Protein AF-A0ABD6F0G2-F1 (afdb_monomer_lite)

pLDDT: mean 73.25, std 15.94, range [37.97, 95.88]

Organism: NCBI:txid75299

Sequence (305 aa):
MVYSLRTRLDWALDCDHSYNNVLCVDFLTANVSHGKAQHHPDNNWPAQQFNRYGIRDVPPNFNTTVWVPNEWYFGSQLSDAHFSLQFPPLILTASNIILWITLFAIIHRYRVNPGWFLARFCIVFPYVIYAILAMVLSVFGHSFGGSAVETEFDKSDTEQFPYVYFSEVHGFYRTTIALMDYSSAFTGIIIYASSRIRSGSLPMNSIVLLTLQVFAPTFSYVLRSGCDAHLSKIQPAYESYLATDATFLFDTAAVCFATMRGGPIWSFLFYTANLFFSCIGPMVIYILLIYTAFLEQFPIVEHFT

Foldseek 3Di:
DVCLPDPFNCLQFPQPDPQQDPQEDGLQDPPDDQDLQADVPRRSYSLLSCQACVQFVHDNPARCSDDDPCCSRNNCCVVPDDDDDDDTDPNVVVVVVVLVVVLVVLCVVCVPPNVVVCCVQQQVLLLVLLVVLLVVLVVVPQDLDDPPQADDDDVVVCVVCVVCCVCQNDPPNVVVVVCVLVVLLLVLLLCVLPDPLDDPDNRDPSVVVVVSLVRSVVSVVSSLSSLSSVSCVSRVNPRDYSDDPVCCLRHSLSNSLSPDDVSSVSNVSNVSSCCSHSPSSSVSSVVSVVVSVVCVVPVVVVVVD

Radius of gyration: 21.31 Å; chains: 1; bounding box: 52×40×62 Å

Structure (mmCIF, N/CA/C/O backbone):
data_AF-A0ABD6F0G2-F1
#
_entry.id   AF-A0ABD6F0G2-F1
#
loop_
_atom_site.group_PDB
_atom_site.id
_atom_site.type_symbol
_atom_site.label_atom_id
_atom_site.label_alt_id
_atom_site.label_comp_id
_atom_site.label_asym_id
_atom_site.label_entity_id
_atom_site.label_seq_id
_atom_site.pdbx_PDB_ins_code
_atom_site.Cartn_x
_atom_site.Cartn_y
_atom_site.Cartn_z
_atom_site.occupancy
_atom_site.B_iso_or_equiv
_atom_site.auth_seq_id
_atom_site.auth_comp_id
_atom_site.auth_asym_id
_atom_site.auth_atom_id
_atom_site.pdbx_PDB_model_num
ATOM 1 N N . MET A 1 1 ? -3.109 6.101 -2.679 1.00 84.50 1 MET A N 1
ATOM 2 C CA . MET A 1 1 ? -4.537 6.477 -2.833 1.00 84.50 1 MET A CA 1
ATOM 3 C C . MET A 1 1 ? -4.718 7.752 -3.652 1.00 84.50 1 MET A C 1
ATOM 5 O O . MET A 1 1 ? -5.234 7.649 -4.750 1.00 84.50 1 MET A O 1
ATOM 9 N N . VAL A 1 2 ? -4.308 8.939 -3.181 1.00 90.06 2 VAL A N 1
ATOM 10 C CA . VAL A 1 2 ? -4.536 10.199 -3.933 1.00 90.06 2 VAL A CA 1
ATOM 11 C C . VAL A 1 2 ? -3.859 10.177 -5.310 1.00 90.06 2 VAL A C 1
ATOM 13 O O . VAL A 1 2 ? -4.484 10.512 -6.307 1.00 90.06 2 VAL A O 1
ATOM 16 N N . TYR A 1 3 ? -2.630 9.662 -5.389 1.00 90.25 3 TYR A N 1
ATOM 17 C CA . TYR A 1 3 ? -1.900 9.474 -6.651 1.00 90.25 3 TYR A CA 1
ATOM 18 C C . TYR A 1 3 ? -2.519 8.442 -7.611 1.00 90.25 3 TYR A C 1
ATOM 20 O O . TYR A 1 3 ? -2.103 8.353 -8.764 1.00 90.25 3 TYR A O 1
ATOM 28 N N . SER A 1 4 ? -3.538 7.699 -7.169 1.00 91.75 4 SER A N 1
ATOM 29 C CA . SER A 1 4 ? -4.321 6.798 -8.019 1.00 91.75 4 SER A CA 1
ATOM 30 C C . SER A 1 4 ? -5.474 7.518 -8.734 1.00 91.75 4 SER A C 1
ATOM 32 O O . SER A 1 4 ? -6.073 6.945 -9.637 1.00 91.75 4 SER A O 1
ATOM 34 N N . LEU A 1 5 ? -5.793 8.771 -8.372 1.00 91.62 5 LEU A N 1
ATOM 35 C CA . LEU A 1 5 ? -6.827 9.595 -9.019 1.00 91.62 5 LEU A CA 1
ATOM 36 C C . LEU A 1 5 ? -6.305 10.213 -10.325 1.00 91.62 5 LEU A C 1
ATOM 38 O O . LEU A 1 5 ? -6.200 11.431 -10.467 1.00 91.62 5 LEU A O 1
ATOM 42 N N . ARG A 1 6 ? -5.921 9.355 -11.269 1.00 91.50 6 ARG A N 1
ATOM 43 C CA . ARG A 1 6 ? -5.364 9.722 -12.576 1.00 91.50 6 ARG A CA 1
ATOM 44 C C . ARG A 1 6 ? -5.936 8.812 -13.657 1.00 91.50 6 ARG A C 1
ATOM 46 O O . ARG A 1 6 ? -6.491 7.760 -13.364 1.00 91.50 6 ARG A O 1
ATOM 53 N N . THR A 1 7 ? -5.790 9.198 -14.919 1.00 89.00 7 THR A N 1
ATOM 54 C CA . THR A 1 7 ? -6.155 8.340 -16.061 1.00 89.00 7 THR A CA 1
ATOM 55 C C . THR A 1 7 ? -5.110 7.256 -16.334 1.00 89.00 7 THR A C 1
ATOM 57 O O . THR A 1 7 ? -5.449 6.200 -16.866 1.00 89.00 7 THR A O 1
ATOM 60 N N . ARG A 1 8 ? -3.858 7.493 -15.928 1.00 92.81 8 ARG A N 1
ATOM 61 C CA . ARG A 1 8 ? -2.717 6.576 -16.023 1.00 92.81 8 ARG A CA 1
ATOM 62 C C . ARG A 1 8 ? -1.834 6.740 -14.784 1.00 92.81 8 ARG A C 1
ATOM 64 O O . ARG A 1 8 ? -1.709 7.844 -14.263 1.00 92.81 8 ARG A O 1
ATOM 71 N N . LEU A 1 9 ? -1.242 5.644 -14.314 1.00 93.38 9 LEU A N 1
ATOM 72 C CA . LEU A 1 9 ? -0.276 5.641 -13.209 1.00 93.38 9 LEU A CA 1
ATOM 73 C C . LEU A 1 9 ? 1.145 5.794 -13.773 1.00 93.38 9 LEU A C 1
ATOM 75 O O . LEU A 1 9 ? 1.965 4.887 -13.699 1.00 93.38 9 LEU A O 1
ATOM 79 N N . ASP A 1 10 ? 1.386 6.942 -14.398 1.00 93.00 10 ASP A N 1
ATOM 80 C CA . ASP A 1 10 ? 2.655 7.346 -15.015 1.00 93.00 10 ASP A CA 1
ATOM 81 C C . ASP A 1 10 ? 3.832 7.321 -14.031 1.00 93.00 10 ASP A C 1
ATOM 83 O O . ASP A 1 10 ? 4.907 6.843 -14.364 1.00 93.00 10 ASP A O 1
ATOM 87 N N . TRP A 1 11 ? 3.600 7.730 -12.784 1.00 92.38 11 TRP A N 1
ATOM 88 C CA . TRP A 1 11 ? 4.583 7.683 -11.693 1.00 92.38 11 TRP A CA 1
ATOM 89 C C . TRP A 1 11 ? 5.115 6.277 -11.362 1.00 92.38 11 TRP A C 1
ATOM 91 O O . TRP A 1 11 ? 6.130 6.150 -10.685 1.00 92.38 11 TRP A O 1
ATOM 101 N N . ALA A 1 12 ? 4.426 5.217 -11.796 1.00 92.06 12 ALA A N 1
ATOM 102 C CA . ALA A 1 12 ? 4.855 3.836 -11.591 1.00 92.06 12 ALA A CA 1
ATOM 103 C C . ALA A 1 12 ? 5.519 3.216 -12.832 1.00 92.06 12 ALA A C 1
ATOM 105 O O . ALA A 1 12 ? 6.136 2.161 -12.712 1.00 92.06 12 ALA A O 1
ATOM 106 N N . LEU A 1 13 ? 5.391 3.836 -14.012 1.00 92.44 13 LEU A N 1
ATOM 107 C CA . LEU A 1 13 ? 5.818 3.251 -15.292 1.00 92.44 13 LEU A CA 1
ATOM 108 C C . LEU A 1 13 ? 6.887 4.057 -16.023 1.00 92.44 13 LEU A C 1
ATOM 110 O O . LEU A 1 13 ? 7.699 3.453 -16.722 1.00 92.44 13 LEU A O 1
ATOM 114 N N . ASP A 1 14 ? 6.866 5.377 -15.872 1.00 93.44 14 ASP A N 1
ATOM 115 C CA . ASP A 1 14 ? 7.666 6.309 -16.659 1.00 93.44 14 ASP A CA 1
ATOM 116 C C . ASP A 1 14 ? 8.658 7.048 -15.752 1.00 93.44 14 ASP A C 1
ATOM 118 O O . ASP A 1 14 ? 8.309 7.448 -14.640 1.00 93.44 14 ASP A O 1
ATOM 122 N N . CYS A 1 15 ? 9.868 7.274 -16.247 1.00 90.56 15 CYS A N 1
ATOM 123 C CA . CYS A 1 15 ? 10.948 8.009 -15.592 1.00 90.56 15 CYS A CA 1
ATOM 124 C C . CYS A 1 15 ? 10.981 9.502 -15.942 1.00 90.56 15 CYS A C 1
ATOM 126 O O . CYS A 1 15 ? 11.863 10.220 -15.477 1.00 90.56 15 CYS A O 1
ATOM 128 N N . ASP A 1 16 ? 10.053 9.984 -16.771 1.00 90.62 16 ASP A N 1
ATOM 129 C CA . ASP A 1 16 ? 9.986 11.383 -17.211 1.00 90.62 16 ASP A CA 1
ATOM 130 C C . ASP A 1 16 ? 9.338 12.293 -16.150 1.00 90.62 16 ASP A C 1
ATOM 132 O O . ASP A 1 16 ? 8.373 13.017 -16.406 1.00 90.62 16 ASP A O 1
ATOM 136 N N . HIS A 1 17 ? 9.840 12.229 -14.913 1.00 91.31 17 HIS A N 1
ATOM 137 C CA . HIS A 1 17 ? 9.422 13.116 -13.829 1.00 91.31 17 HIS A CA 1
ATOM 138 C C . HIS A 1 17 ? 10.613 13.830 -13.203 1.00 91.31 17 HIS A C 1
ATOM 140 O O . HIS A 1 17 ? 11.725 13.316 -13.133 1.00 91.31 17 HIS A O 1
ATOM 146 N N . SER A 1 18 ? 10.359 15.014 -12.646 1.00 89.88 18 SER A N 1
ATOM 147 C CA . SER A 1 18 ? 11.393 15.873 -12.052 1.00 89.88 18 SER A CA 1
ATOM 148 C C . SER A 1 18 ? 12.134 15.257 -10.860 1.00 89.88 18 SER A C 1
ATOM 150 O O . SER A 1 18 ? 13.185 15.760 -10.476 1.00 89.88 18 SER A O 1
ATOM 152 N N . TYR A 1 19 ? 11.561 14.229 -10.232 1.00 88.25 19 TYR A N 1
ATOM 153 C CA . TYR A 1 19 ? 12.161 13.522 -9.101 1.00 88.25 19 TYR A CA 1
ATOM 154 C C . TYR A 1 19 ? 13.004 12.317 -9.533 1.00 88.25 19 TYR A C 1
ATOM 156 O O . TYR A 1 19 ? 13.707 11.753 -8.698 1.00 88.25 19 TYR A O 1
ATOM 164 N N . ASN A 1 20 ? 12.924 11.891 -10.796 1.00 89.12 20 ASN A N 1
ATOM 165 C CA . ASN A 1 20 ? 13.698 10.758 -11.275 1.00 89.12 20 ASN A CA 1
ATOM 166 C C . ASN A 1 20 ? 15.160 11.149 -11.503 1.00 89.12 20 ASN A C 1
ATOM 168 O O . ASN A 1 20 ? 15.474 12.263 -11.923 1.00 89.12 20 ASN A O 1
ATOM 172 N N . ASN A 1 21 ? 16.064 10.216 -11.217 1.00 86.06 21 ASN A N 1
ATOM 173 C CA . ASN A 1 21 ? 17.487 10.385 -11.489 1.00 86.06 21 ASN A CA 1
ATOM 174 C C . ASN A 1 21 ? 17.876 9.729 -12.829 1.00 86.06 21 ASN A C 1
ATOM 176 O O . ASN A 1 21 ? 17.078 9.064 -13.486 1.00 86.06 21 ASN A O 1
ATOM 180 N N . VAL A 1 22 ? 19.147 9.871 -13.207 1.00 84.75 22 VAL A N 1
ATOM 181 C CA . VAL A 1 22 ? 19.706 9.317 -14.455 1.00 84.75 22 VAL A CA 1
ATOM 182 C C . VAL A 1 22 ? 19.759 7.784 -14.507 1.00 84.75 22 VAL A C 1
ATOM 184 O O . VAL A 1 22 ? 20.038 7.226 -15.562 1.00 84.75 22 VAL A O 1
ATOM 187 N N . LEU A 1 23 ? 19.544 7.108 -13.375 1.00 81.44 23 LEU A N 1
ATOM 188 C CA . LEU A 1 23 ? 19.546 5.648 -13.262 1.00 81.44 23 LEU A CA 1
ATOM 189 C C . LEU A 1 23 ? 18.148 5.050 -13.463 1.00 81.44 23 LEU A C 1
ATOM 191 O O . LEU A 1 23 ? 18.017 3.829 -13.506 1.00 81.44 23 LEU A O 1
ATOM 195 N N . CYS A 1 24 ? 17.114 5.889 -13.559 1.00 85.19 24 CYS A N 1
ATOM 196 C CA . CYS A 1 24 ? 15.751 5.439 -13.788 1.00 85.19 24 CYS A CA 1
ATOM 197 C C . CYS A 1 24 ? 15.604 4.851 -15.194 1.00 85.19 24 CYS A C 1
ATOM 199 O O . CYS A 1 24 ? 16.058 5.444 -16.174 1.00 85.19 24 CYS A O 1
ATOM 201 N N . VAL A 1 25 ? 14.924 3.709 -15.295 1.00 85.88 25 VAL A N 1
ATOM 202 C CA . VAL A 1 25 ? 14.570 3.082 -16.574 1.00 85.88 25 VAL A CA 1
ATOM 203 C C . VAL A 1 25 ? 13.064 2.847 -16.632 1.00 85.88 25 VAL A C 1
ATOM 205 O O . VAL A 1 25 ? 12.504 2.276 -15.697 1.00 85.88 25 VAL A O 1
ATOM 208 N N . ASP A 1 26 ? 12.406 3.264 -17.721 1.00 89.31 26 ASP A N 1
ATOM 209 C CA . ASP A 1 26 ? 10.962 3.052 -17.882 1.00 89.31 26 ASP A CA 1
ATOM 210 C C . ASP A 1 26 ? 10.641 1.561 -17.780 1.00 89.31 26 ASP A C 1
ATOM 212 O O . ASP A 1 26 ? 11.289 0.722 -18.419 1.00 89.31 26 ASP A O 1
ATOM 216 N N . PHE A 1 27 ? 9.593 1.234 -17.025 1.00 88.25 27 PHE A N 1
ATOM 217 C CA . PHE A 1 27 ? 9.269 -0.148 -16.678 1.00 88.25 27 PHE A CA 1
ATOM 218 C C . PHE A 1 27 ? 8.990 -1.024 -17.909 1.00 88.25 27 PHE A C 1
ATOM 220 O O . PHE A 1 27 ? 9.310 -2.211 -17.929 1.00 88.25 27 PHE A O 1
ATOM 227 N N . LEU A 1 28 ? 8.404 -0.431 -18.954 1.00 88.44 28 LEU A N 1
ATOM 228 C CA . LEU A 1 28 ? 8.004 -1.119 -20.185 1.00 88.44 28 LEU A CA 1
ATOM 229 C C . LEU A 1 28 ? 9.095 -1.129 -21.270 1.00 88.44 28 LEU A C 1
ATOM 231 O O . LEU A 1 28 ? 8.829 -1.547 -22.398 1.00 88.44 28 LEU A O 1
ATOM 235 N N . THR A 1 29 ? 10.309 -0.666 -20.962 1.00 85.50 29 THR A N 1
ATOM 236 C CA . THR A 1 29 ? 11.426 -0.696 -21.914 1.00 85.50 29 THR A CA 1
ATOM 237 C C . THR A 1 29 ? 11.824 -2.140 -22.229 1.00 85.50 29 THR A C 1
ATOM 239 O O . THR A 1 29 ? 11.954 -2.978 -21.337 1.00 85.50 29 THR A O 1
ATOM 242 N N . ALA A 1 30 ? 12.043 -2.442 -23.511 1.00 72.44 30 ALA A N 1
ATOM 243 C CA . ALA A 1 30 ? 12.566 -3.737 -23.938 1.00 72.44 30 ALA A CA 1
ATOM 244 C C . ALA A 1 30 ? 14.076 -3.845 -23.643 1.00 72.44 30 ALA A C 1
ATOM 246 O O . ALA A 1 30 ? 14.812 -2.884 -23.852 1.00 72.44 30 ALA A O 1
ATOM 247 N N . ASN A 1 31 ? 14.545 -5.032 -23.238 1.00 65.38 31 ASN A N 1
ATOM 248 C CA . ASN A 1 31 ? 15.957 -5.344 -22.949 1.00 65.38 31 ASN A CA 1
ATOM 249 C C . ASN A 1 31 ? 16.560 -4.624 -21.731 1.00 65.38 31 ASN A C 1
ATOM 251 O O . ASN A 1 31 ? 17.752 -4.315 -21.723 1.00 65.38 31 ASN A O 1
ATOM 255 N N . VAL A 1 32 ? 15.768 -4.385 -20.685 1.00 67.62 32 VAL A N 1
ATOM 256 C CA . VAL A 1 32 ? 16.337 -3.997 -19.390 1.00 67.62 32 VAL A CA 1
ATOM 257 C C . VAL A 1 32 ? 17.012 -5.231 -18.793 1.00 67.62 32 VAL A C 1
ATOM 259 O O . VAL A 1 32 ? 16.349 -6.144 -18.325 1.00 67.62 32 VAL A O 1
ATOM 262 N N . SER A 1 33 ? 18.336 -5.309 -18.884 1.00 58.72 33 SER A N 1
ATOM 263 C CA . SER A 1 33 ? 19.145 -6.261 -18.114 1.00 58.72 33 SER A CA 1
ATOM 264 C C . SER A 1 33 ? 19.591 -5.599 -16.815 1.00 58.72 33 SER A C 1
ATOM 266 O O . SER A 1 33 ? 19.887 -4.406 -16.869 1.00 58.72 33 SER A O 1
ATOM 268 N N . HIS A 1 34 ? 19.751 -6.352 -15.719 1.00 59.81 34 HIS A N 1
ATOM 269 C CA . HIS A 1 34 ? 20.381 -5.853 -14.488 1.00 59.81 34 HIS A CA 1
ATOM 270 C C . HIS A 1 34 ? 21.733 -5.195 -14.812 1.00 59.81 34 HIS A C 1
ATOM 272 O O . HIS A 1 34 ? 22.734 -5.862 -15.088 1.00 59.81 34 HIS A O 1
ATOM 278 N N . GLY A 1 35 ? 21.746 -3.864 -14.874 1.00 53.75 35 GLY A N 1
ATOM 279 C CA . GLY A 1 35 ? 22.956 -3.086 -15.113 1.00 53.75 35 GLY A CA 1
ATOM 280 C C . GLY A 1 35 ? 23.823 -3.005 -13.855 1.00 53.75 35 GLY A C 1
ATOM 281 O O . GLY A 1 35 ? 23.396 -3.345 -12.758 1.00 53.75 35 GLY A O 1
ATOM 282 N N . LYS A 1 36 ? 25.027 -2.431 -13.970 1.00 50.81 36 LYS A N 1
ATOM 283 C CA . LYS A 1 36 ? 25.920 -2.161 -12.819 1.00 50.81 36 LYS A CA 1
ATOM 284 C C . LYS A 1 36 ? 25.361 -1.174 -11.776 1.00 50.81 36 LYS A C 1
ATOM 286 O O . LYS A 1 36 ? 26.071 -0.863 -10.833 1.00 50.81 36 LYS A O 1
ATOM 291 N N . ALA A 1 37 ? 24.156 -0.644 -11.969 1.00 54.53 37 ALA A N 1
ATOM 292 C CA . ALA A 1 37 ? 23.471 0.283 -11.064 1.00 54.53 37 ALA A CA 1
ATOM 293 C C . ALA A 1 37 ? 22.084 -0.237 -10.632 1.00 54.53 37 ALA A C 1
ATOM 295 O O . ALA A 1 37 ? 21.300 0.505 -10.049 1.00 54.53 37 ALA A O 1
ATOM 296 N N . GLN A 1 38 ? 21.761 -1.488 -10.971 1.00 60.53 38 GLN A N 1
ATOM 297 C CA . GLN A 1 38 ? 20.561 -2.186 -10.525 1.00 60.53 38 GLN A CA 1
ATOM 298 C C . GLN A 1 38 ? 21.032 -3.369 -9.696 1.00 60.53 38 GLN A C 1
ATOM 300 O O . GLN A 1 38 ? 21.786 -4.219 -10.175 1.00 60.53 38 GLN A O 1
ATOM 305 N N . HIS A 1 39 ? 20.671 -3.373 -8.424 1.00 61.22 39 HIS A N 1
ATOM 306 C CA . HIS A 1 39 ? 21.093 -4.391 -7.472 1.00 61.22 39 HIS A CA 1
ATOM 307 C C . HIS A 1 39 ? 19.831 -4.899 -6.845 1.00 61.22 39 HIS A C 1
ATOM 309 O O . HIS A 1 39 ? 19.105 -4.110 -6.260 1.00 61.22 39 HIS A O 1
ATOM 315 N N . HIS A 1 40 ? 19.551 -6.185 -6.949 1.00 53.75 40 HIS A N 1
ATOM 316 C CA . HIS A 1 40 ? 18.393 -6.729 -6.271 1.00 53.75 40 HIS A CA 1
ATOM 317 C C . HIS A 1 40 ? 18.451 -6.370 -4.768 1.00 53.75 40 HIS A C 1
ATOM 319 O O . HIS A 1 40 ? 19.471 -6.662 -4.136 1.00 53.75 40 HIS A O 1
ATOM 325 N N . PRO A 1 41 ? 17.403 -5.774 -4.153 1.00 56.44 41 PRO A N 1
ATOM 326 C CA . PRO A 1 41 ? 16.111 -5.290 -4.690 1.00 56.44 41 PRO A CA 1
ATOM 327 C C . PRO A 1 41 ? 15.997 -3.824 -5.210 1.00 56.44 41 PRO A C 1
ATOM 329 O O . PRO A 1 41 ? 14.927 -3.439 -5.691 1.00 56.44 41 PRO A O 1
ATOM 332 N N . ASP A 1 42 ? 17.023 -2.976 -5.095 1.00 67.19 42 ASP A N 1
ATOM 333 C CA . ASP A 1 42 ? 17.063 -1.616 -5.677 1.00 67.19 42 ASP A CA 1
ATOM 334 C C . ASP A 1 42 ? 17.304 -1.653 -7.201 1.00 67.19 42 ASP A C 1
ATOM 336 O O . ASP A 1 42 ? 18.432 -1.649 -7.703 1.00 67.19 42 ASP A O 1
ATOM 340 N N . ASN A 1 43 ? 16.210 -1.688 -7.957 1.00 71.69 43 ASN A N 1
ATOM 341 C CA . ASN A 1 43 ? 16.235 -1.778 -9.414 1.00 71.69 43 ASN A CA 1
ATOM 342 C C . ASN A 1 43 ? 16.088 -0.409 -10.098 1.00 71.69 43 ASN A C 1
ATOM 344 O O . ASN A 1 43 ? 16.029 -0.340 -11.329 1.00 71.69 43 ASN A O 1
ATOM 348 N N . ASN A 1 44 ? 16.033 0.680 -9.319 1.00 78.75 44 ASN A N 1
ATOM 349 C CA . ASN A 1 44 ? 15.796 2.038 -9.808 1.00 78.75 44 ASN A CA 1
ATOM 350 C C . ASN A 1 44 ? 14.531 2.166 -10.682 1.00 78.75 44 ASN A C 1
ATOM 352 O O . ASN A 1 44 ? 14.460 3.018 -11.569 1.00 78.75 44 ASN A O 1
ATOM 356 N N . TRP A 1 45 ? 13.509 1.345 -10.419 1.00 84.50 45 TRP A N 1
ATOM 357 C CA . TRP A 1 45 ? 12.248 1.429 -11.151 1.00 84.50 45 TRP A CA 1
ATOM 358 C C . TRP A 1 45 ? 11.503 2.738 -10.837 1.00 84.50 45 TRP A C 1
ATOM 360 O O . TRP A 1 45 ? 11.627 3.267 -9.725 1.00 84.50 45 TRP A O 1
ATOM 370 N N . PRO A 1 46 ? 10.664 3.241 -11.762 1.00 89.38 46 PRO A N 1
ATOM 371 C CA . PRO A 1 46 ? 9.918 4.481 -11.573 1.00 89.38 46 PRO A CA 1
ATOM 372 C C . PRO A 1 46 ? 9.131 4.523 -10.260 1.00 89.38 46 PRO A C 1
ATOM 374 O O . PRO A 1 46 ? 9.225 5.500 -9.523 1.00 89.38 46 PRO A O 1
ATOM 377 N N . ALA A 1 47 ? 8.437 3.433 -9.903 1.00 88.94 47 ALA A N 1
ATOM 378 C CA . ALA A 1 47 ? 7.680 3.337 -8.653 1.00 88.94 47 ALA A CA 1
ATOM 379 C C . ALA A 1 47 ? 8.571 3.453 -7.399 1.00 88.94 47 ALA A C 1
ATOM 381 O O . ALA A 1 47 ? 8.212 4.139 -6.436 1.00 88.94 47 ALA A O 1
ATOM 382 N N . GLN A 1 48 ? 9.759 2.837 -7.424 1.00 84.19 48 GLN A N 1
ATOM 383 C CA . GLN A 1 48 ? 10.742 2.920 -6.340 1.00 84.19 48 GLN A CA 1
ATOM 384 C C . GLN A 1 48 ? 11.260 4.357 -6.192 1.00 84.19 48 GLN A C 1
ATOM 386 O O . GLN A 1 48 ? 11.273 4.904 -5.085 1.00 84.19 48 GLN A O 1
ATOM 391 N N . GLN A 1 49 ? 11.603 5.007 -7.307 1.00 86.25 49 GLN A N 1
ATOM 392 C CA . GLN A 1 49 ? 12.071 6.394 -7.317 1.00 86.25 49 GLN A CA 1
ATOM 393 C C . GLN A 1 49 ? 10.981 7.400 -6.949 1.00 86.25 49 GLN A C 1
ATOM 395 O O . GLN A 1 49 ? 11.251 8.354 -6.223 1.00 86.25 49 GLN A O 1
ATOM 400 N N . PHE A 1 50 ? 9.737 7.179 -7.366 1.00 89.81 50 PHE A N 1
ATOM 401 C CA . PHE A 1 50 ? 8.601 7.988 -6.934 1.00 89.81 50 PHE A CA 1
ATOM 402 C C . PHE A 1 50 ? 8.450 7.953 -5.413 1.00 89.81 50 PHE A C 1
ATOM 404 O O . PHE A 1 50 ? 8.311 8.987 -4.761 1.00 89.81 50 PHE A O 1
ATOM 411 N N . ASN A 1 51 ? 8.534 6.763 -4.826 1.00 86.44 51 ASN A N 1
ATOM 412 C CA . ASN A 1 51 ? 8.420 6.592 -3.387 1.00 86.44 51 ASN A CA 1
ATOM 413 C C . ASN A 1 51 ? 9.612 7.223 -2.635 1.00 86.44 51 ASN A C 1
ATOM 415 O O . ASN A 1 51 ? 9.428 7.890 -1.615 1.00 86.44 51 ASN A O 1
ATOM 419 N N . ARG A 1 52 ? 10.832 7.045 -3.153 1.00 81.75 52 ARG A N 1
ATOM 420 C CA . ARG A 1 52 ? 12.080 7.532 -2.547 1.00 81.75 52 ARG A CA 1
ATOM 421 C C . ARG A 1 52 ? 12.265 9.046 -2.694 1.00 81.75 52 ARG A C 1
ATOM 423 O O . ARG A 1 52 ? 12.483 9.741 -1.708 1.00 81.75 52 ARG A O 1
ATOM 430 N N . TYR A 1 53 ? 12.164 9.559 -3.911 1.00 85.75 53 TYR A N 1
ATOM 431 C CA . TYR A 1 53 ? 12.474 10.948 -4.244 1.00 85.75 53 TYR A CA 1
ATOM 432 C C . TYR A 1 53 ? 11.218 11.821 -4.283 1.00 85.75 53 TYR A C 1
ATOM 434 O O . TYR A 1 53 ? 11.218 12.924 -3.754 1.00 85.75 53 TYR A O 1
ATOM 442 N N . GLY A 1 54 ? 10.112 11.321 -4.840 1.00 85.50 54 GLY A N 1
ATOM 443 C CA . GLY A 1 54 ? 8.871 12.095 -4.960 1.00 85.50 54 GLY A CA 1
ATOM 444 C C . GLY A 1 54 ? 8.082 12.233 -3.652 1.00 85.50 54 GLY A C 1
ATOM 445 O O . GLY A 1 54 ? 7.515 13.289 -3.376 1.00 85.50 54 GLY A O 1
ATOM 446 N N . ILE A 1 55 ? 8.020 11.172 -2.841 1.00 87.50 55 ILE A N 1
ATOM 447 C CA . ILE A 1 55 ? 7.233 11.153 -1.594 1.00 87.50 55 ILE A CA 1
ATOM 448 C C . ILE A 1 55 ? 8.090 11.425 -0.359 1.00 87.50 55 ILE A C 1
ATOM 450 O O . ILE A 1 55 ? 7.660 12.171 0.526 1.00 87.50 55 ILE A O 1
ATOM 454 N N . ARG A 1 56 ? 9.273 10.805 -0.276 1.00 81.81 56 ARG A N 1
ATOM 455 C CA . ARG A 1 56 ? 10.173 10.946 0.879 1.00 81.81 56 ARG A CA 1
ATOM 456 C C . ARG A 1 56 ? 11.198 12.062 0.758 1.00 81.81 56 ARG A C 1
ATOM 458 O O . ARG A 1 56 ? 11.883 12.314 1.741 1.00 81.81 56 ARG A O 1
ATOM 465 N N . ASP A 1 57 ? 11.267 12.725 -0.393 1.00 82.06 57 ASP A N 1
ATOM 466 C CA . ASP A 1 57 ? 12.174 13.852 -0.638 1.00 82.06 57 ASP A CA 1
ATOM 467 C C . ASP A 1 57 ? 13.649 13.507 -0.355 1.00 82.06 57 ASP A C 1
ATOM 469 O O . ASP A 1 57 ? 14.442 14.330 0.100 1.00 82.06 57 ASP A O 1
ATOM 473 N N . VAL A 1 58 ? 14.031 12.244 -0.594 1.00 79.88 58 VAL A N 1
ATOM 474 C CA . VAL A 1 58 ? 15.434 11.833 -0.514 1.00 79.88 58 VAL A CA 1
ATOM 475 C C . VAL A 1 58 ? 16.190 12.491 -1.679 1.00 79.88 58 VAL A C 1
ATOM 477 O O . VAL A 1 58 ? 15.680 12.508 -2.800 1.00 79.88 58 VAL A O 1
ATOM 480 N N . PRO A 1 59 ? 17.412 13.012 -1.481 1.00 77.75 59 PRO A N 1
ATOM 481 C CA . PRO A 1 59 ? 18.170 13.616 -2.572 1.00 77.75 59 PRO A CA 1
ATOM 482 C C . PRO A 1 59 ? 18.468 12.623 -3.722 1.00 77.75 59 PRO A C 1
ATOM 484 O O . PRO A 1 59 ? 18.981 11.530 -3.463 1.00 77.75 59 PRO A O 1
ATOM 487 N N . PRO A 1 60 ? 18.226 12.999 -4.997 1.00 68.25 60 PRO A N 1
ATOM 488 C CA . PRO A 1 60 ? 18.352 12.102 -6.157 1.00 68.25 60 PRO A CA 1
ATOM 489 C C . PRO A 1 60 ? 19.802 11.804 -6.566 1.00 68.25 60 PRO A C 1
ATOM 491 O O . PRO A 1 60 ? 20.061 10.811 -7.242 1.00 68.25 60 PRO A O 1
ATOM 494 N N . ASN A 1 61 ? 20.763 12.624 -6.123 1.00 63.75 61 ASN A N 1
ATOM 495 C CA . ASN A 1 61 ? 22.195 12.498 -6.439 1.00 63.75 61 ASN A CA 1
ATOM 496 C C . ASN A 1 61 ? 22.895 11.366 -5.665 1.00 63.75 61 ASN A C 1
ATOM 498 O O . ASN A 1 61 ? 24.124 11.298 -5.628 1.00 63.75 61 ASN A O 1
ATOM 502 N N . PHE A 1 62 ? 22.126 10.519 -4.986 1.00 61.53 62 PHE A N 1
ATOM 503 C CA . PHE A 1 62 ? 22.657 9.496 -4.110 1.00 61.53 62 PHE A CA 1
ATOM 504 C C . PHE A 1 62 ? 22.948 8.204 -4.887 1.00 61.53 62 PHE A C 1
ATOM 506 O O . PHE A 1 62 ? 22.035 7.569 -5.410 1.00 61.53 62 PHE A O 1
ATOM 513 N N . ASN A 1 63 ? 24.224 7.816 -4.956 1.00 56.41 63 ASN A N 1
ATOM 514 C CA . ASN A 1 63 ? 24.684 6.657 -5.718 1.00 56.41 63 ASN A CA 1
ATOM 515 C C . ASN A 1 63 ? 24.626 5.374 -4.867 1.00 56.41 63 ASN A C 1
ATOM 517 O O . ASN A 1 63 ? 25.605 5.026 -4.203 1.00 56.41 63 ASN A O 1
ATOM 521 N N . THR A 1 64 ? 23.493 4.665 -4.876 1.00 55.66 64 THR A N 1
ATOM 522 C CA . THR A 1 64 ? 23.380 3.320 -4.281 1.00 55.66 64 THR A CA 1
ATOM 523 C C . THR A 1 64 ? 24.014 2.277 -5.208 1.00 55.66 64 THR A C 1
ATOM 525 O O . THR A 1 64 ? 23.325 1.545 -5.901 1.00 55.66 64 THR A O 1
ATOM 528 N N . THR A 1 65 ? 25.351 2.219 -5.237 1.00 55.44 65 THR A N 1
ATOM 529 C CA . THR A 1 65 ? 26.104 1.140 -5.932 1.00 55.44 65 THR A CA 1
ATOM 530 C C . THR A 1 65 ? 26.268 -0.126 -5.091 1.00 55.44 65 THR A C 1
ATOM 532 O O . THR A 1 65 ? 26.822 -1.122 -5.547 1.00 55.44 65 THR A O 1
ATOM 535 N N . VAL A 1 66 ? 25.831 -0.083 -3.835 1.00 59.41 66 VAL A N 1
ATOM 536 C CA . VAL A 1 66 ? 25.833 -1.218 -2.919 1.00 59.41 66 VAL A CA 1
ATOM 537 C C . VAL A 1 66 ? 24.456 -1.266 -2.289 1.00 59.41 66 VAL A C 1
ATOM 539 O O . VAL A 1 66 ? 23.958 -0.243 -1.814 1.00 59.41 66 VAL A O 1
ATOM 542 N N . TRP A 1 67 ? 23.824 -2.436 -2.321 1.00 58.16 67 TRP A N 1
ATOM 543 C CA . TRP A 1 67 ? 22.561 -2.616 -1.629 1.00 58.16 67 TRP A CA 1
ATOM 544 C C . TRP A 1 67 ? 22.789 -2.650 -0.115 1.00 58.16 67 TRP A C 1
ATOM 546 O O . TRP A 1 67 ? 23.655 -3.374 0.379 1.00 58.16 67 TRP A O 1
ATOM 556 N N . VAL A 1 68 ? 21.983 -1.879 0.614 1.00 59.56 68 VAL A N 1
ATOM 557 C CA . VAL A 1 68 ? 21.935 -1.883 2.076 1.00 59.56 68 VAL A CA 1
ATOM 558 C C . VAL A 1 68 ? 20.467 -1.932 2.515 1.00 59.56 68 VAL A C 1
ATOM 560 O O . VAL A 1 68 ? 19.624 -1.226 1.938 1.00 59.56 68 VAL A O 1
ATOM 563 N N . PRO A 1 69 ? 20.124 -2.736 3.538 1.00 55.88 69 PRO A N 1
ATOM 564 C CA . PRO A 1 69 ? 18.757 -2.843 4.032 1.00 55.88 69 PRO A CA 1
ATOM 565 C C . PRO A 1 69 ? 18.163 -1.485 4.396 1.00 55.88 69 PRO A C 1
ATOM 567 O O . PRO A 1 69 ? 18.787 -0.682 5.084 1.00 55.88 69 PRO A O 1
ATOM 570 N N . ASN A 1 70 ? 16.931 -1.239 3.948 1.00 56.41 70 ASN A N 1
ATOM 571 C CA . ASN A 1 70 ? 16.148 -0.027 4.216 1.00 56.41 70 ASN A CA 1
ATOM 572 C C . ASN A 1 70 ? 16.729 1.301 3.679 1.00 56.41 70 ASN A C 1
ATOM 574 O O . ASN A 1 70 ? 16.003 2.296 3.637 1.00 56.41 70 ASN A O 1
ATOM 578 N N . GLU A 1 71 ? 17.966 1.346 3.177 1.00 61.88 71 GLU A N 1
ATOM 579 C CA . GLU A 1 71 ? 18.547 2.566 2.590 1.00 61.88 71 GLU A CA 1
ATOM 580 C C . GLU A 1 71 ? 17.887 2.972 1.274 1.00 61.88 71 GLU A C 1
ATOM 582 O O . GLU A 1 71 ? 17.769 4.159 0.971 1.00 61.88 71 GLU A O 1
ATOM 587 N N . TRP A 1 72 ? 17.389 2.005 0.508 1.00 59.34 72 TRP A N 1
ATOM 588 C CA . TRP A 1 72 ? 16.595 2.279 -0.689 1.00 59.34 72 TRP A CA 1
ATOM 589 C C . TRP A 1 72 ? 15.285 3.028 -0.352 1.00 59.34 72 TRP A C 1
ATOM 591 O O . TRP A 1 72 ? 14.748 3.751 -1.190 1.00 59.34 72 TRP A O 1
ATOM 601 N N . TYR A 1 73 ? 14.793 2.907 0.890 1.00 60.12 73 TYR A N 1
ATOM 602 C CA . TYR A 1 73 ? 13.568 3.548 1.376 1.00 60.12 73 TYR A CA 1
ATOM 603 C C . TYR A 1 73 ? 13.843 4.843 2.154 1.00 60.12 73 TYR A C 1
ATOM 605 O O . TYR A 1 73 ? 13.094 5.803 1.996 1.00 60.12 73 TYR A O 1
ATOM 613 N N . PHE A 1 74 ? 14.902 4.890 2.970 1.00 61.94 74 PHE A N 1
ATOM 614 C CA . PHE A 1 74 ? 15.188 6.008 3.883 1.00 61.94 74 PHE A CA 1
ATOM 615 C C . PHE A 1 74 ? 16.458 6.813 3.543 1.00 61.94 74 PHE A C 1
ATOM 617 O O . PHE A 1 74 ? 16.663 7.886 4.102 1.00 61.94 74 PHE A O 1
ATOM 624 N N . GLY A 1 75 ? 17.283 6.346 2.602 1.00 60.12 75 GLY A N 1
ATOM 625 C CA . GLY A 1 75 ? 18.593 6.918 2.277 1.00 60.12 75 GLY A CA 1
ATOM 626 C C . GLY A 1 75 ? 19.704 6.470 3.239 1.00 60.12 75 GLY A C 1
ATOM 627 O O . GLY A 1 75 ? 19.466 6.265 4.426 1.00 60.12 75 GLY A O 1
ATOM 628 N N . SER A 1 76 ? 20.942 6.349 2.741 1.00 54.91 76 SER A N 1
ATOM 629 C CA . SER A 1 76 ? 22.098 5.904 3.544 1.00 54.91 76 SER A CA 1
ATOM 630 C C . SER A 1 76 ? 22.540 6.905 4.612 1.00 54.91 76 SER A C 1
ATOM 632 O O . SER A 1 76 ? 23.325 6.583 5.492 1.00 54.91 76 SER A O 1
ATOM 634 N N . GLN A 1 77 ? 22.066 8.152 4.565 1.00 50.16 77 GLN A N 1
ATOM 635 C CA . GLN A 1 77 ?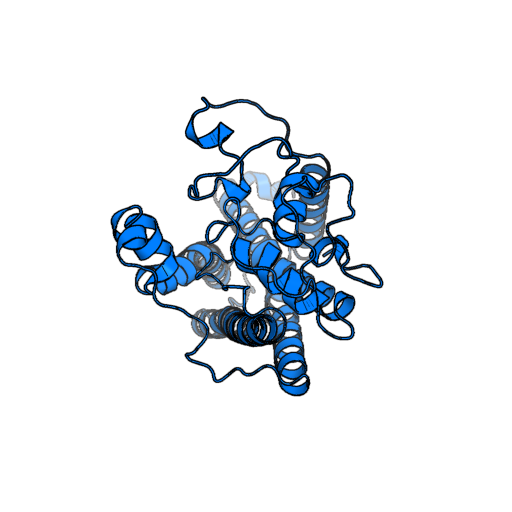 22.419 9.112 5.607 1.00 50.16 77 GLN A CA 1
ATOM 636 C C . GLN A 1 77 ? 21.863 8.702 6.976 1.00 50.16 77 GLN A C 1
ATOM 638 O O . GLN A 1 77 ? 22.269 9.291 7.961 1.00 50.16 77 GLN A O 1
ATOM 643 N N . LEU A 1 78 ? 20.991 7.692 7.078 1.00 50.59 78 LEU A N 1
ATOM 644 C CA . LEU A 1 78 ? 20.561 7.135 8.362 1.00 50.59 78 LEU A CA 1
ATOM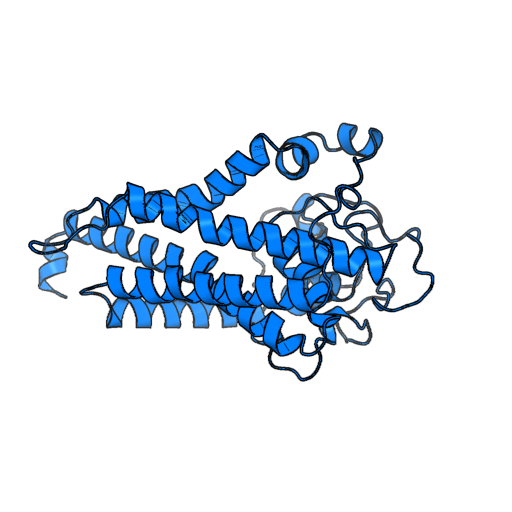 645 C C . LEU A 1 78 ? 21.405 5.960 8.874 1.00 50.59 78 LEU A C 1
ATOM 647 O O . LEU A 1 78 ? 21.279 5.640 10.055 1.00 50.59 78 LEU A O 1
ATOM 651 N N . SER A 1 79 ? 22.246 5.327 8.048 1.00 49.34 79 SER A N 1
ATOM 652 C CA . SER A 1 79 ? 23.144 4.265 8.526 1.00 49.34 79 SER A CA 1
ATOM 653 C C . SER A 1 79 ? 24.376 4.836 9.238 1.00 49.34 79 SER A C 1
ATOM 655 O O . SER A 1 79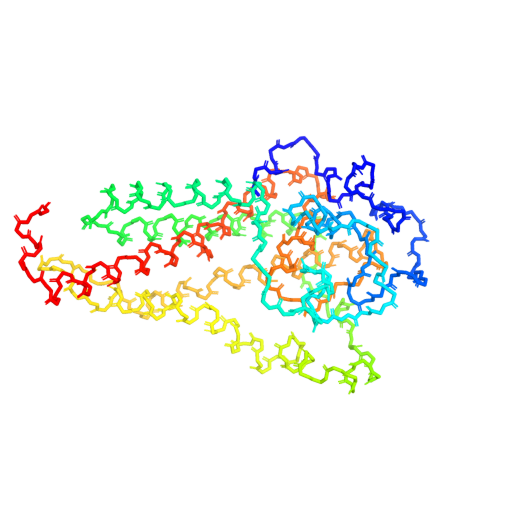 ? 24.828 4.237 10.211 1.00 49.34 79 SER A O 1
ATOM 657 N N . ASP A 1 80 ? 24.822 6.040 8.851 1.00 52.25 80 ASP A N 1
ATOM 658 C CA . ASP A 1 80 ? 25.987 6.718 9.445 1.00 52.25 80 ASP A CA 1
ATOM 659 C C . ASP A 1 80 ? 25.679 8.018 10.230 1.00 52.25 80 ASP A C 1
ATOM 661 O O . ASP A 1 80 ? 26.576 8.547 10.891 1.00 52.25 80 ASP A O 1
ATOM 665 N N . ALA A 1 81 ? 24.452 8.573 10.216 1.00 50.91 81 ALA A N 1
ATOM 666 C CA . ALA A 1 81 ? 24.174 9.841 10.910 1.00 50.91 81 ALA A CA 1
ATOM 667 C C . ALA A 1 81 ? 23.520 9.690 12.290 1.00 50.91 81 ALA A C 1
ATOM 669 O O . ALA A 1 81 ? 22.438 9.134 12.472 1.00 50.91 81 ALA A O 1
ATOM 670 N N . HIS A 1 82 ? 24.167 10.338 13.255 1.00 50.44 82 HIS A N 1
ATOM 671 C CA . HIS A 1 82 ? 23.607 10.832 14.507 1.00 50.44 82 HIS A CA 1
ATOM 672 C C . HIS A 1 82 ? 22.169 11.356 14.347 1.00 50.44 82 HIS A C 1
ATOM 674 O O . HIS A 1 82 ? 21.865 12.009 13.349 1.00 50.44 82 HIS A O 1
ATOM 680 N N . PHE A 1 83 ? 21.316 11.130 15.359 1.00 52.19 83 PHE A N 1
ATOM 681 C CA . PHE A 1 83 ? 19.970 11.708 15.471 1.00 52.19 83 PHE A CA 1
ATOM 682 C C . PHE A 1 83 ? 19.949 13.157 14.965 1.00 52.19 83 PHE A C 1
ATOM 684 O O . PHE A 1 83 ? 20.419 14.069 15.646 1.00 52.19 83 PHE A O 1
ATOM 691 N N . SER A 1 84 ? 19.423 13.363 13.758 1.00 58.78 84 SER A N 1
ATOM 692 C CA . SER A 1 84 ? 19.294 14.684 13.156 1.00 58.78 84 SER A CA 1
ATOM 693 C C . SER A 1 84 ? 17.822 15.067 13.131 1.00 58.78 84 SER A C 1
ATOM 695 O O . SER A 1 84 ? 16.949 14.265 12.799 1.00 58.78 84 SER A O 1
ATOM 697 N N . LEU A 1 85 ? 17.533 16.297 13.552 1.00 59.94 85 LEU A N 1
ATOM 698 C CA . LEU A 1 85 ? 16.177 16.825 13.557 1.00 59.94 85 LEU A CA 1
ATOM 699 C C . LEU A 1 85 ? 15.859 17.323 12.143 1.00 59.94 85 LEU A C 1
ATOM 701 O O . LEU A 1 85 ? 16.115 18.479 11.810 1.00 59.94 85 LEU A O 1
ATOM 705 N N . GLN A 1 86 ? 15.369 16.427 11.292 1.00 66.31 86 GLN A N 1
ATOM 706 C CA . GLN A 1 86 ? 14.929 16.766 9.941 1.00 66.31 86 GLN A CA 1
ATOM 707 C C . GLN A 1 86 ? 13.416 16.971 9.917 1.00 66.31 86 GLN A C 1
ATOM 709 O O . GLN A 1 86 ? 12.664 16.262 10.590 1.00 66.31 86 GLN A O 1
ATOM 714 N N . PHE A 1 87 ? 12.960 17.954 9.141 1.00 71.25 87 PHE A N 1
ATOM 715 C CA . PHE A 1 87 ? 11.533 18.135 8.913 1.00 71.25 87 PHE A CA 1
ATOM 716 C C . PHE A 1 87 ? 11.035 17.061 7.942 1.00 71.25 87 PHE A C 1
ATOM 718 O O . PHE A 1 87 ? 11.645 16.877 6.889 1.00 71.25 87 PHE A O 1
ATOM 725 N N . PRO A 1 88 ? 9.939 16.354 8.266 1.00 77.44 88 PRO A N 1
ATOM 726 C CA . PRO A 1 88 ? 9.367 15.387 7.348 1.00 77.44 88 PRO A CA 1
ATOM 727 C C . PRO A 1 88 ? 8.854 16.087 6.079 1.00 77.44 88 PRO A C 1
ATOM 729 O O . PRO A 1 88 ? 8.401 17.235 6.148 1.00 77.44 88 PRO A O 1
ATOM 732 N N . PRO A 1 89 ? 8.842 15.388 4.933 1.00 84.44 89 PRO A N 1
ATOM 733 C CA . PRO A 1 89 ? 8.311 15.917 3.683 1.00 84.44 89 PRO A CA 1
ATOM 734 C C . PRO A 1 89 ? 6.904 16.499 3.848 1.00 84.44 89 PRO A C 1
ATOM 736 O O . PRO A 1 89 ? 6.051 15.943 4.555 1.00 84.44 89 PRO A O 1
ATOM 739 N N . LEU A 1 90 ? 6.630 17.609 3.157 1.00 87.38 90 LEU A N 1
ATOM 740 C CA . LEU A 1 90 ? 5.360 18.335 3.272 1.00 87.38 90 LEU A CA 1
ATOM 741 C C . LEU A 1 90 ? 4.154 17.443 2.940 1.00 87.38 90 LEU A C 1
ATOM 743 O O . LEU A 1 90 ? 3.143 17.483 3.639 1.00 87.38 90 LEU A O 1
ATOM 747 N N . ILE A 1 91 ? 4.272 16.605 1.905 1.00 87.56 91 ILE A N 1
ATOM 748 C CA . ILE A 1 91 ? 3.204 15.702 1.449 1.00 87.56 91 ILE A CA 1
ATOM 749 C C . ILE A 1 91 ? 2.852 14.678 2.535 1.00 87.56 91 ILE A C 1
ATOM 751 O O . ILE A 1 91 ? 1.671 14.432 2.800 1.00 87.56 91 ILE A O 1
ATOM 755 N N . LEU A 1 92 ? 3.863 14.101 3.190 1.00 87.81 92 LEU A N 1
ATOM 756 C CA . LEU A 1 92 ? 3.668 13.143 4.278 1.00 87.81 92 LEU A CA 1
ATOM 757 C C . LEU A 1 92 ? 3.077 13.826 5.513 1.00 87.81 92 LEU A C 1
ATOM 759 O O . LEU A 1 92 ? 2.143 13.299 6.116 1.00 87.81 92 LEU A O 1
ATOM 763 N N . THR A 1 93 ? 3.548 15.030 5.833 1.00 89.62 93 THR A N 1
ATOM 764 C CA . THR A 1 93 ? 3.023 15.837 6.942 1.00 89.62 93 THR A CA 1
ATOM 765 C C . THR A 1 93 ? 1.548 16.179 6.736 1.00 89.62 93 THR A C 1
ATOM 767 O O . THR A 1 93 ? 0.727 15.938 7.622 1.00 89.62 93 THR A O 1
ATOM 770 N N . ALA A 1 94 ? 1.183 16.671 5.551 1.00 91.38 94 ALA A N 1
ATOM 771 C CA . ALA A 1 94 ? -0.202 16.974 5.201 1.00 91.38 94 ALA A CA 1
ATOM 772 C C . ALA A 1 94 ? -1.085 15.717 5.241 1.00 91.38 94 ALA A C 1
ATOM 774 O O . ALA A 1 94 ? -2.176 15.746 5.812 1.00 91.38 94 ALA A O 1
ATOM 775 N N . SER A 1 95 ? -0.594 14.594 4.705 1.00 91.12 95 SER A N 1
ATOM 776 C CA . SER A 1 95 ? -1.305 13.309 4.742 1.00 91.12 95 SER A CA 1
ATOM 777 C C . SER A 1 95 ? -1.552 12.838 6.178 1.00 91.12 95 SER A C 1
ATOM 779 O O . SER A 1 95 ? -2.652 12.388 6.496 1.00 91.12 95 SER A O 1
ATOM 781 N N . ASN A 1 96 ? -0.563 12.996 7.061 1.00 91.12 96 ASN A N 1
ATOM 782 C CA . ASN A 1 96 ? -0.687 12.649 8.473 1.00 91.12 96 ASN A CA 1
ATOM 783 C C . ASN A 1 96 ? -1.708 13.543 9.198 1.00 91.12 96 ASN A C 1
ATOM 785 O O . ASN A 1 96 ? -2.548 13.038 9.938 1.00 91.12 96 ASN A O 1
ATOM 789 N N . ILE A 1 97 ? -1.702 14.857 8.949 1.00 93.94 97 ILE A N 1
ATOM 790 C CA . ILE A 1 97 ? -2.701 15.780 9.519 1.00 93.94 97 ILE A CA 1
ATOM 791 C C . ILE A 1 97 ? -4.117 15.379 9.084 1.00 93.94 97 ILE A C 1
ATOM 793 O O . ILE A 1 97 ? -5.016 15.281 9.920 1.00 93.94 97 ILE A O 1
ATOM 797 N N . ILE A 1 98 ? -4.319 15.094 7.794 1.00 94.56 98 ILE A N 1
ATOM 798 C CA . ILE A 1 98 ? -5.616 14.648 7.261 1.00 94.56 98 ILE A CA 1
ATOM 799 C C . ILE A 1 98 ? -6.051 13.332 7.916 1.00 94.56 98 ILE A C 1
ATOM 801 O O . ILE A 1 98 ? -7.222 13.185 8.279 1.00 94.56 98 ILE A O 1
ATOM 805 N N . LEU A 1 99 ? -5.122 12.390 8.100 1.00 93.81 99 LEU A N 1
ATOM 806 C CA . LEU A 1 99 ? -5.396 11.124 8.774 1.00 93.81 99 LEU A CA 1
ATOM 807 C C . LEU A 1 99 ? -5.876 11.358 10.212 1.00 93.81 99 LEU A C 1
ATOM 809 O O . LEU A 1 99 ? -6.919 10.832 10.592 1.00 93.81 99 LEU A O 1
ATOM 813 N N . TRP A 1 100 ? -5.185 12.197 10.985 1.00 95.00 100 TRP A N 1
ATOM 814 C CA . TRP A 1 100 ? -5.572 12.513 12.364 1.00 95.00 100 TRP A CA 1
ATOM 815 C C . TRP A 1 100 ? -6.915 13.239 12.463 1.00 95.00 100 TRP A C 1
ATOM 817 O O . TRP A 1 100 ? -7.731 12.888 13.316 1.00 95.00 100 TRP A O 1
ATOM 827 N N . ILE A 1 101 ? -7.193 14.189 11.566 1.00 95.88 101 ILE A N 1
ATOM 828 C CA . ILE A 1 101 ? -8.509 14.846 11.484 1.00 95.88 101 ILE A CA 1
ATOM 829 C C . ILE A 1 101 ? -9.604 13.810 11.197 1.00 95.88 101 ILE A C 1
ATOM 831 O O . ILE A 1 101 ? -10.667 13.829 11.820 1.00 95.88 101 ILE A O 1
ATOM 835 N N . THR A 1 102 ? -9.334 12.872 10.287 1.00 94.12 102 THR A N 1
ATOM 836 C CA . THR A 1 102 ? -10.271 11.799 9.929 1.00 94.12 102 THR A CA 1
ATOM 837 C C . THR A 1 102 ? -10.522 10.865 11.113 1.00 94.12 102 THR A C 1
ATOM 839 O O . THR A 1 102 ? -11.676 10.574 11.428 1.00 94.12 102 THR A O 1
ATOM 842 N N . LEU A 1 103 ? -9.466 10.438 11.811 1.00 92.75 103 LEU A N 1
ATOM 843 C CA . LEU A 1 103 ? -9.566 9.606 13.014 1.00 92.75 103 LEU A CA 1
ATOM 844 C C . LEU A 1 103 ? -10.373 10.303 14.111 1.00 92.75 103 LEU A C 1
ATOM 846 O O . LEU A 1 103 ? -11.279 9.696 14.683 1.00 92.75 103 LEU A O 1
ATOM 850 N N . PHE A 1 104 ? -10.104 11.587 14.356 1.00 92.44 104 PHE A N 1
ATOM 851 C CA . PHE A 1 104 ? -10.856 12.388 15.318 1.00 92.44 104 PHE A CA 1
ATOM 852 C C . PHE A 1 104 ? -12.348 12.440 14.964 1.00 92.44 104 PHE A C 1
ATOM 854 O O . PHE A 1 104 ? -13.194 12.158 15.814 1.00 92.44 104 PHE A O 1
ATOM 861 N N . ALA A 1 105 ? -12.683 12.722 13.701 1.00 93.56 105 ALA A N 1
ATOM 862 C CA . ALA A 1 105 ? -14.068 12.759 13.238 1.00 93.56 105 ALA A CA 1
ATOM 863 C C . ALA A 1 105 ? -14.773 11.396 13.381 1.00 93.56 105 ALA A C 1
ATOM 865 O O . ALA A 1 105 ? -15.923 11.344 13.825 1.00 93.56 105 ALA A O 1
ATOM 866 N N . ILE A 1 106 ? -14.088 10.293 13.056 1.00 90.69 106 ILE A N 1
ATOM 867 C CA . ILE A 1 106 ? -14.609 8.926 13.214 1.00 90.69 106 ILE A CA 1
ATOM 868 C C . ILE A 1 106 ? -14.907 8.637 14.686 1.00 90.69 106 ILE A C 1
ATOM 870 O O . ILE A 1 106 ? -16.026 8.246 15.020 1.00 90.69 106 ILE A O 1
ATOM 874 N N . ILE A 1 107 ? -13.932 8.846 15.571 1.00 86.00 107 ILE A N 1
ATOM 875 C CA . ILE A 1 107 ? -14.074 8.548 17.002 1.00 86.00 107 ILE A CA 1
ATOM 876 C C . ILE A 1 107 ? -15.174 9.410 17.616 1.00 86.00 107 ILE A C 1
ATOM 878 O O . ILE A 1 107 ? -16.015 8.898 18.352 1.00 86.00 107 ILE A O 1
ATOM 882 N N . HIS A 1 108 ? -15.227 10.696 17.266 1.00 86.88 108 HIS A N 1
ATOM 883 C CA . HIS A 1 108 ? -16.272 11.594 17.740 1.00 86.88 108 HIS A CA 1
ATOM 884 C C . HIS A 1 108 ? -17.668 11.146 17.276 1.00 86.88 108 HIS A C 1
ATOM 886 O O . HIS A 1 108 ? -18.604 11.088 18.074 1.00 86.88 108 HIS A O 1
ATOM 892 N N . ARG A 1 109 ? -17.812 10.754 16.003 1.00 88.12 109 ARG A N 1
ATOM 893 C CA . ARG A 1 109 ? -19.094 10.320 15.428 1.00 88.12 109 ARG A CA 1
ATOM 894 C C . ARG A 1 109 ? -19.570 8.968 15.961 1.00 88.12 109 ARG A C 1
ATOM 896 O O . ARG A 1 109 ? -20.777 8.788 16.139 1.00 88.12 109 ARG A O 1
ATOM 903 N N . TYR A 1 110 ? -18.648 8.030 16.175 1.00 80.94 110 TYR A N 1
ATOM 904 C CA . TYR A 1 110 ? -18.936 6.633 16.513 1.00 80.94 110 TYR A CA 1
ATOM 905 C C . TYR A 1 110 ? -18.599 6.262 17.967 1.00 80.94 110 TYR A C 1
ATOM 907 O O . TYR A 1 110 ? -18.647 5.081 18.300 1.00 80.94 110 TYR A O 1
ATOM 915 N N . ARG A 1 111 ? -18.347 7.243 18.854 1.00 72.56 111 ARG A N 1
ATOM 916 C CA . ARG A 1 111 ? -18.003 7.060 20.286 1.00 72.56 111 ARG A CA 1
ATOM 917 C C . ARG A 1 111 ? -18.872 6.021 20.999 1.00 72.56 111 ARG A C 1
ATOM 919 O O . ARG A 1 111 ? -18.373 5.236 21.793 1.00 72.56 111 ARG A O 1
ATOM 926 N N . VAL A 1 112 ? -20.177 6.024 20.720 1.00 71.69 112 VAL A N 1
ATOM 927 C CA . VAL A 1 112 ? -21.164 5.159 21.390 1.00 71.69 112 VAL A CA 1
ATOM 928 C C . VAL A 1 112 ? -21.147 3.725 20.854 1.00 71.69 112 VAL A C 1
ATOM 930 O O . VAL A 1 112 ? -21.445 2.792 21.593 1.00 71.69 112 VAL A O 1
ATOM 933 N N . ASN A 1 113 ? -20.807 3.532 19.577 1.00 74.31 113 ASN A N 1
ATOM 934 C CA . ASN A 1 113 ? -20.747 2.205 18.967 1.00 74.31 113 ASN A CA 1
ATOM 935 C C . ASN A 1 113 ? -19.584 2.086 17.965 1.00 74.31 113 ASN A C 1
ATOM 937 O O . ASN A 1 113 ? -19.810 2.015 16.750 1.00 74.31 113 ASN A O 1
ATOM 941 N N . PRO A 1 114 ? -18.334 2.035 18.456 1.00 74.25 114 PRO A N 1
ATOM 942 C CA . PRO A 1 114 ? -17.174 1.920 17.580 1.00 74.25 114 PRO A CA 1
ATOM 943 C C . PRO A 1 114 ? -17.114 0.568 16.868 1.00 74.25 114 PRO A C 1
ATOM 945 O O . PRO A 1 114 ? -16.660 0.487 15.730 1.00 74.25 114 PRO A O 1
ATOM 948 N N . GLY A 1 115 ? -17.642 -0.489 17.498 1.00 73.94 115 GLY A N 1
ATOM 949 C CA . GLY A 1 115 ? -17.689 -1.835 16.922 1.00 73.94 115 GLY A CA 1
ATOM 950 C C . GLY A 1 115 ? -18.462 -1.889 15.603 1.00 73.94 115 GLY A C 1
ATOM 951 O O . GLY A 1 115 ? -18.037 -2.562 14.668 1.00 73.94 115 GLY A O 1
ATOM 952 N N . TRP A 1 116 ? -19.549 -1.119 15.481 1.00 80.31 116 TRP A N 1
ATOM 953 C CA . TRP A 1 116 ? -20.300 -1.005 14.228 1.00 80.31 116 TRP A CA 1
ATOM 954 C C . TRP A 1 116 ? -19.464 -0.401 13.093 1.00 80.31 116 TRP A C 1
ATOM 956 O O . TRP A 1 116 ? -19.502 -0.908 11.969 1.00 80.31 116 TRP A O 1
ATOM 966 N N . PHE A 1 117 ? -18.695 0.654 13.387 1.00 85.12 117 PHE A N 1
ATOM 967 C CA . PHE A 1 117 ? -17.804 1.278 12.410 1.00 85.12 117 PHE A CA 1
ATOM 968 C C . PHE A 1 117 ? -16.697 0.306 11.994 1.00 85.12 117 PHE A C 1
ATOM 970 O O . PHE A 1 117 ? -16.518 0.054 10.803 1.00 85.12 117 PHE A O 1
ATOM 977 N N . LEU A 1 118 ? -16.018 -0.295 12.972 1.00 81.81 118 LEU A N 1
ATOM 978 C CA . LEU A 1 118 ? -14.917 -1.229 12.744 1.00 81.81 118 LEU A CA 1
ATOM 979 C C . LEU A 1 118 ? -15.358 -2.434 11.908 1.00 81.81 118 LEU A C 1
ATOM 981 O O . LEU A 1 118 ? -14.736 -2.744 10.893 1.00 81.81 118 LEU A O 1
ATOM 985 N N . ALA A 1 119 ? -16.470 -3.074 12.273 1.00 81.00 119 ALA A N 1
ATOM 986 C CA . ALA A 1 119 ? -16.969 -4.238 11.552 1.00 81.00 119 ALA A CA 1
ATOM 987 C C . ALA A 1 119 ? -17.317 -3.905 10.093 1.00 81.00 119 ALA A C 1
ATOM 989 O O . ALA A 1 119 ? -16.954 -4.649 9.185 1.00 81.00 119 ALA A O 1
ATOM 990 N N . ARG A 1 120 ? -17.996 -2.781 9.841 1.00 86.31 120 ARG A N 1
ATOM 991 C CA . ARG A 1 120 ? -18.449 -2.437 8.485 1.00 86.31 120 ARG A CA 1
ATOM 992 C C . ARG A 1 120 ? -17.342 -1.866 7.615 1.00 86.31 120 ARG A C 1
ATOM 994 O O . ARG A 1 120 ? -17.178 -2.318 6.487 1.00 86.31 120 ARG A O 1
ATOM 1001 N N . PHE A 1 121 ? -16.607 -0.882 8.121 1.00 89.50 121 PHE A N 1
ATOM 1002 C CA . PHE A 1 121 ? -15.675 -0.093 7.316 1.00 89.50 121 PHE A CA 1
ATOM 1003 C C . PHE A 1 121 ? -14.240 -0.595 7.375 1.00 89.50 121 PHE A C 1
ATOM 1005 O O . PHE A 1 121 ? -13.518 -0.410 6.404 1.00 89.50 121 PHE A O 1
ATOM 1012 N N . CYS A 1 122 ? -13.826 -1.241 8.466 1.00 86.94 122 CYS A N 1
ATOM 1013 C CA . CYS A 1 122 ? -12.456 -1.735 8.613 1.00 86.94 122 CYS A CA 1
ATOM 1014 C C . CYS A 1 122 ? -12.331 -3.241 8.362 1.00 86.94 122 CYS A C 1
ATOM 1016 O O . CYS A 1 122 ? -11.231 -3.688 8.080 1.00 86.94 122 CYS A O 1
ATOM 1018 N N . ILE A 1 123 ? -13.422 -4.018 8.424 1.00 83.38 123 ILE A N 1
ATOM 1019 C CA . ILE A 1 123 ? -13.396 -5.470 8.162 1.00 83.38 123 ILE A CA 1
ATOM 1020 C C . ILE A 1 123 ? -14.161 -5.817 6.880 1.00 83.38 123 ILE A C 1
ATOM 1022 O O . ILE A 1 123 ? -13.556 -6.242 5.897 1.00 83.38 123 ILE A O 1
ATOM 1026 N N . VAL A 1 124 ? -15.484 -5.619 6.858 1.00 87.75 124 VAL A N 1
ATOM 1027 C CA . VAL A 1 124 ? -16.335 -6.061 5.737 1.00 87.75 124 VAL A CA 1
ATOM 1028 C C . VAL A 1 124 ? -16.020 -5.300 4.449 1.00 87.75 124 VAL A C 1
ATOM 1030 O O . VAL A 1 124 ? -15.884 -5.913 3.395 1.00 87.75 124 VAL A O 1
ATOM 1033 N N . PHE A 1 125 ? -15.885 -3.975 4.512 1.00 91.25 125 PHE A N 1
ATOM 1034 C CA . PHE A 1 125 ? -15.616 -3.158 3.330 1.00 91.25 125 PHE A CA 1
ATOM 1035 C C . PHE A 1 125 ? -14.271 -3.497 2.652 1.00 91.25 125 PHE A C 1
ATOM 1037 O O . PHE A 1 125 ? -14.295 -3.784 1.452 1.00 91.25 125 PHE A O 1
ATOM 1044 N N . PRO A 1 126 ? -13.125 -3.573 3.364 1.00 90.62 126 PRO A N 1
ATOM 1045 C CA . PRO A 1 126 ? -11.867 -4.008 2.763 1.00 90.62 126 PRO A CA 1
ATOM 1046 C C . PRO A 1 126 ? -11.941 -5.437 2.232 1.00 90.62 126 PRO A C 1
ATOM 1048 O O . PRO A 1 126 ? -11.477 -5.686 1.125 1.00 90.62 126 PRO A O 1
ATOM 1051 N N . TYR A 1 127 ? -12.590 -6.354 2.959 1.00 88.31 127 TYR A N 1
ATOM 1052 C CA . TYR A 1 127 ? -12.791 -7.736 2.512 1.00 88.31 127 TYR A CA 1
ATOM 1053 C C . TYR A 1 127 ? -13.512 -7.810 1.161 1.00 88.31 127 TYR A C 1
ATOM 1055 O O . TYR A 1 127 ? -13.052 -8.493 0.248 1.00 88.31 127 TYR A O 1
ATOM 1063 N N . VAL A 1 128 ? -14.621 -7.079 1.009 1.00 92.25 128 VAL A N 1
ATOM 1064 C CA . VAL A 1 128 ? -15.382 -7.040 -0.248 1.00 92.25 128 VAL A CA 1
ATOM 1065 C C . VAL A 1 128 ? -14.519 -6.496 -1.383 1.00 92.25 128 VAL A C 1
ATOM 1067 O O . VAL A 1 128 ? -14.513 -7.070 -2.471 1.00 92.25 128 VAL A O 1
ATOM 1070 N N . ILE A 1 129 ? -13.754 -5.429 -1.138 1.00 93.50 129 ILE A N 1
ATOM 1071 C CA . ILE A 1 129 ? -12.856 -4.869 -2.152 1.00 93.50 129 ILE A CA 1
ATOM 1072 C C . ILE A 1 129 ? -11.756 -5.863 -2.530 1.00 93.50 129 ILE A C 1
ATOM 1074 O O . ILE A 1 129 ? -11.521 -6.073 -3.718 1.00 93.50 129 ILE A O 1
ATOM 1078 N N . TYR A 1 130 ? -11.102 -6.497 -1.559 1.00 90.50 130 TYR A N 1
ATOM 1079 C CA . TYR A 1 130 ? -10.057 -7.478 -1.834 1.00 90.50 130 TYR A CA 1
ATOM 1080 C C . TYR A 1 130 ? -10.585 -8.688 -2.608 1.00 90.50 130 TYR A C 1
ATOM 1082 O O . TYR A 1 130 ? -9.933 -9.132 -3.551 1.00 90.50 130 TYR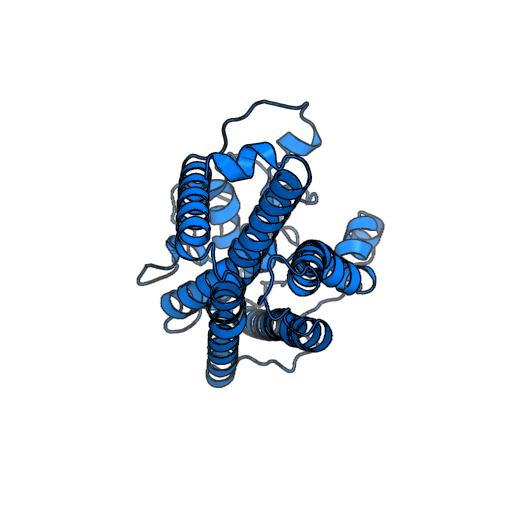 A O 1
ATOM 1090 N N . ALA A 1 131 ? -11.789 -9.167 -2.287 1.00 89.62 131 ALA A N 1
ATOM 1091 C CA . ALA A 1 131 ? -12.446 -10.220 -3.053 1.00 89.62 131 ALA A CA 1
ATOM 1092 C C . ALA A 1 131 ? -12.726 -9.782 -4.503 1.00 89.62 131 ALA A C 1
ATOM 1094 O O . ALA A 1 131 ? -12.453 -10.538 -5.436 1.00 89.62 131 ALA A O 1
ATOM 1095 N N . ILE A 1 132 ? -13.213 -8.551 -4.711 1.00 91.75 132 ILE A N 1
ATOM 1096 C CA . ILE A 1 132 ? -13.409 -7.979 -6.055 1.00 91.75 132 ILE A CA 1
ATOM 1097 C C . ILE A 1 132 ? -12.081 -7.922 -6.813 1.00 91.75 132 ILE A C 1
ATOM 1099 O O . ILE A 1 132 ? -12.019 -8.370 -7.956 1.00 91.75 132 ILE A O 1
ATOM 1103 N N . LEU A 1 133 ? -11.017 -7.419 -6.185 1.00 90.75 133 LEU A N 1
ATOM 1104 C CA . LEU A 1 133 ? -9.693 -7.333 -6.802 1.00 90.75 133 LEU A CA 1
ATOM 1105 C C . LEU A 1 133 ? -9.153 -8.718 -7.172 1.00 90.75 133 LEU A C 1
ATOM 1107 O O . LEU A 1 133 ? -8.667 -8.893 -8.284 1.00 90.75 133 LEU A O 1
ATOM 1111 N N . ALA A 1 134 ? -9.301 -9.717 -6.299 1.00 86.00 134 ALA A N 1
ATOM 1112 C CA . ALA A 1 134 ? -8.851 -11.080 -6.571 1.00 86.00 134 ALA A CA 1
ATOM 1113 C C . ALA A 1 134 ? -9.605 -11.704 -7.758 1.00 86.00 134 ALA A C 1
ATOM 1115 O O . ALA A 1 134 ? -8.990 -12.309 -8.640 1.00 86.00 134 ALA A O 1
ATOM 1116 N N . MET A 1 135 ? -10.926 -11.503 -7.835 1.00 87.06 135 MET A N 1
ATOM 1117 C CA . MET A 1 135 ? -11.729 -11.935 -8.985 1.00 87.06 135 MET A CA 1
ATOM 1118 C C . MET A 1 135 ? -11.291 -11.235 -10.275 1.00 87.06 135 MET A C 1
ATOM 1120 O O . MET A 1 135 ? -11.117 -11.885 -11.303 1.00 87.06 135 MET A O 1
ATOM 1124 N N . VAL A 1 136 ? -11.076 -9.921 -10.225 1.00 85.56 136 VAL A N 1
ATOM 1125 C CA . VAL A 1 136 ? -10.640 -9.122 -11.377 1.00 85.56 136 VAL A CA 1
ATOM 1126 C C . VAL A 1 136 ? -9.267 -9.572 -11.875 1.00 85.56 136 VAL A C 1
ATOM 1128 O O . VAL A 1 136 ? -9.100 -9.795 -13.074 1.00 85.56 136 VAL A O 1
ATOM 1131 N N . LEU A 1 137 ? -8.305 -9.770 -10.971 1.00 79.75 137 LEU A N 1
ATOM 1132 C CA . LEU A 1 137 ? -6.994 -10.308 -11.325 1.00 79.75 137 LEU A CA 1
ATOM 1133 C C . LEU A 1 137 ? -7.134 -11.691 -11.982 1.00 79.75 137 LEU A C 1
ATOM 1135 O O . LEU A 1 137 ? -6.527 -11.935 -13.024 1.00 79.75 137 LEU A O 1
ATOM 1139 N N . SER A 1 138 ? -8.011 -12.550 -11.459 1.00 77.56 138 SER A N 1
ATOM 1140 C CA . SER A 1 138 ? -8.288 -13.866 -12.052 1.00 77.56 138 SER A CA 1
ATOM 1141 C C . SER A 1 138 ? -8.836 -13.790 -13.472 1.00 77.56 138 SER A C 1
ATOM 1143 O O . SER A 1 138 ? -8.370 -14.515 -14.349 1.00 77.56 138 SER A O 1
ATOM 1145 N N . VAL A 1 139 ? -9.780 -12.884 -13.735 1.00 78.69 139 VAL A N 1
ATOM 1146 C CA . VAL A 1 139 ? -10.353 -12.696 -15.078 1.00 78.69 139 VAL A CA 1
ATOM 1147 C C . VAL A 1 139 ? -9.317 -12.146 -16.061 1.00 78.69 139 VAL A C 1
ATOM 1149 O O . VAL A 1 139 ? -9.307 -12.545 -17.224 1.00 78.69 139 VAL A O 1
ATOM 1152 N N . PHE A 1 140 ? -8.417 -11.270 -15.610 1.00 73.25 140 PHE A N 1
ATOM 1153 C CA . PHE A 1 140 ? -7.359 -10.703 -16.453 1.00 73.25 140 PHE A CA 1
ATOM 1154 C C . PHE A 1 140 ? -6.150 -11.633 -16.672 1.00 73.25 140 PHE A C 1
ATOM 1156 O O . PHE A 1 140 ? -5.144 -11.196 -17.225 1.00 73.25 140 PHE A O 1
ATOM 1163 N N . GLY A 1 141 ? -6.249 -12.919 -16.315 1.00 58.34 141 GLY A N 1
ATOM 1164 C CA . GLY A 1 141 ? -5.250 -13.929 -16.687 1.00 58.34 141 GLY A CA 1
ATOM 1165 C C . GLY A 1 141 ? -4.001 -13.949 -15.804 1.00 58.34 141 GLY A C 1
ATOM 1166 O O . GLY A 1 141 ? -2.956 -14.473 -16.214 1.00 58.34 141 GLY A O 1
ATOM 1167 N N . HIS A 1 142 ? -4.103 -13.401 -14.590 1.00 65.88 142 HIS A N 1
ATOM 1168 C CA . HIS A 1 142 ? -3.082 -13.573 -13.565 1.00 65.88 142 HIS A CA 1
ATOM 1169 C C . HIS A 1 142 ? -2.964 -15.056 -13.204 1.00 65.88 142 HIS A C 1
ATOM 1171 O O . HIS A 1 142 ? -3.957 -15.716 -12.893 1.00 65.88 142 HIS A O 1
ATOM 1177 N N . SER A 1 143 ? -1.748 -15.598 -13.283 1.00 62.22 143 SER A N 1
ATOM 1178 C CA . SER A 1 143 ? -1.491 -16.990 -12.917 1.00 62.22 143 SER A CA 1
ATOM 1179 C C . SER A 1 143 ? -1.207 -17.065 -11.425 1.00 62.22 143 SER A C 1
ATOM 1181 O O . SER A 1 143 ? -0.107 -16.750 -11.002 1.00 62.22 143 SER A O 1
ATOM 1183 N N . PHE A 1 144 ? -2.176 -17.501 -10.624 1.00 60.16 144 PHE A N 1
ATOM 1184 C CA . PHE A 1 144 ? -1.956 -17.733 -9.187 1.00 60.16 144 PHE A CA 1
ATOM 1185 C C . PHE A 1 144 ? -1.261 -19.071 -8.895 1.00 60.16 144 PHE A C 1
ATOM 1187 O O . PHE A 1 144 ? -0.886 -19.348 -7.762 1.00 60.16 144 PHE A O 1
ATOM 1194 N N . GLY A 1 145 ? -1.121 -19.927 -9.913 1.00 49.00 145 GLY A N 1
ATOM 1195 C CA . GLY A 1 145 ? -0.389 -21.186 -9.841 1.00 49.00 145 GLY A CA 1
ATOM 1196 C C . GLY A 1 145 ? 0.957 -21.027 -10.529 1.00 49.00 145 GLY A C 1
ATOM 1197 O O . GLY A 1 145 ? 1.046 -21.151 -11.748 1.00 49.00 145 GLY A O 1
ATOM 1198 N N . GLY A 1 146 ? 1.998 -20.712 -9.771 1.00 47.25 146 GLY A N 1
ATOM 1199 C CA . GLY A 1 146 ? 3.339 -20.568 -10.318 1.00 47.25 146 GLY A CA 1
ATOM 1200 C C . GLY A 1 146 ? 4.373 -20.497 -9.213 1.00 47.25 146 GLY A C 1
ATOM 1201 O O . GLY A 1 146 ? 4.755 -19.416 -8.790 1.00 47.25 146 GLY A O 1
ATOM 1202 N N . SER A 1 147 ? 4.876 -21.655 -8.800 1.00 43.31 147 SER A N 1
ATOM 1203 C CA . SER A 1 147 ? 6.084 -21.839 -7.983 1.00 43.31 147 SER A CA 1
ATOM 1204 C C . SER A 1 147 ? 7.376 -21.417 -8.712 1.00 43.31 147 SER A C 1
ATOM 1206 O O . SER A 1 147 ? 8.421 -22.020 -8.507 1.00 43.31 147 SER A O 1
ATOM 1208 N N . ALA A 1 148 ? 7.292 -20.458 -9.637 1.00 42.78 148 ALA A N 1
ATOM 1209 C CA . ALA A 1 148 ? 8.328 -20.147 -10.623 1.00 42.78 148 ALA A CA 1
ATOM 1210 C C . ALA A 1 148 ? 8.841 -18.698 -10.550 1.00 42.78 148 ALA A C 1
ATOM 1212 O O . ALA A 1 148 ? 9.658 -18.324 -11.382 1.00 42.78 148 ALA A O 1
ATOM 1213 N N . VAL A 1 149 ? 8.355 -17.886 -9.602 1.00 49.75 149 VAL A N 1
ATOM 1214 C CA . VAL A 1 149 ? 8.724 -16.458 -9.494 1.00 49.75 149 VAL A CA 1
ATOM 1215 C C . VAL A 1 149 ? 9.452 -16.127 -8.185 1.00 49.75 149 VAL A C 1
ATOM 1217 O O . VAL A 1 149 ? 10.164 -15.135 -8.120 1.00 49.75 149 VAL A O 1
ATOM 1220 N N . GLU A 1 150 ? 9.357 -16.974 -7.156 1.00 48.91 150 GLU A N 1
ATOM 1221 C CA . GLU A 1 150 ? 10.241 -16.865 -5.990 1.00 48.91 150 GLU A CA 1
ATOM 1222 C C . GLU A 1 150 ? 11.552 -17.597 -6.323 1.00 48.91 150 GLU A C 1
ATOM 1224 O O . GLU A 1 150 ? 11.665 -18.810 -6.147 1.00 48.91 150 GLU A O 1
ATOM 1229 N N . THR A 1 151 ? 12.522 -16.881 -6.893 1.00 49.03 151 THR A N 1
ATOM 1230 C CA . THR A 1 151 ? 13.885 -17.393 -7.065 1.00 49.03 151 THR A CA 1
ATOM 1231 C C . THR A 1 151 ? 14.566 -17.488 -5.703 1.00 49.03 151 THR A C 1
ATOM 1233 O O . THR A 1 151 ? 14.575 -16.535 -4.925 1.00 49.03 151 THR A O 1
ATOM 1236 N N . GLU A 1 152 ? 15.114 -18.664 -5.398 1.00 49.19 152 GLU A N 1
ATOM 1237 C CA . GLU A 1 152 ? 15.910 -18.895 -4.193 1.00 49.19 152 GLU A CA 1
ATOM 1238 C C . GLU A 1 152 ? 17.152 -17.987 -4.252 1.00 49.19 152 GLU A C 1
ATOM 1240 O O . GLU A 1 152 ? 17.840 -17.950 -5.273 1.00 49.19 152 GLU A O 1
ATOM 1245 N N . PHE A 1 153 ? 17.395 -17.201 -3.196 1.00 52.09 153 PHE A N 1
ATOM 1246 C CA . PHE A 1 153 ? 18.507 -16.244 -3.152 1.00 52.09 153 PHE A CA 1
ATOM 1247 C C . PHE A 1 153 ? 19.857 -16.951 -3.318 1.00 52.09 153 PHE A C 1
ATOM 1249 O O . PHE A 1 153 ? 20.045 -18.068 -2.826 1.00 52.09 153 PHE A O 1
ATOM 1256 N N . ASP A 1 154 ? 20.822 -16.276 -3.953 1.00 54.81 154 ASP A N 1
ATOM 1257 C CA . ASP A 1 154 ? 22.188 -16.791 -4.014 1.00 54.81 154 ASP A CA 1
ATOM 1258 C C . ASP A 1 154 ? 22.776 -16.896 -2.594 1.00 54.81 154 ASP A C 1
ATOM 1260 O O . ASP A 1 154 ? 22.489 -16.101 -1.684 1.00 54.81 154 ASP A O 1
ATOM 1264 N N . LYS A 1 155 ? 23.603 -17.919 -2.376 1.00 58.09 155 LYS A N 1
ATOM 1265 C CA . LYS A 1 155 ? 24.172 -18.216 -1.054 1.00 58.09 155 LYS A CA 1
ATOM 1266 C C . LYS A 1 155 ? 25.073 -17.086 -0.561 1.00 58.09 155 LYS A C 1
ATOM 1268 O O . LYS A 1 155 ? 25.124 -16.851 0.642 1.00 58.09 155 LYS A O 1
ATOM 1273 N N . SER A 1 156 ? 25.722 -16.360 -1.472 1.00 60.53 156 SER A N 1
ATOM 1274 C CA . SER A 1 156 ? 26.555 -15.197 -1.142 1.00 60.53 156 SER A CA 1
ATOM 1275 C C . SER A 1 156 ? 25.771 -14.094 -0.431 1.00 60.53 156 SER A C 1
ATOM 1277 O O . SER A 1 156 ? 26.238 -13.559 0.572 1.00 60.53 156 SER A O 1
ATOM 1279 N N . ASP A 1 157 ? 24.559 -13.797 -0.901 1.00 56.59 157 ASP A N 1
ATOM 1280 C CA . ASP A 1 157 ? 23.730 -12.712 -0.364 1.00 56.59 157 ASP A CA 1
ATOM 1281 C C . ASP A 1 157 ? 23.114 -13.119 0.982 1.00 56.59 157 ASP A C 1
ATOM 1283 O O . ASP A 1 157 ? 22.994 -12.314 1.912 1.00 56.59 157 ASP A O 1
ATOM 1287 N N . THR A 1 158 ? 22.809 -14.414 1.114 1.00 56.84 158 THR A N 1
ATOM 1288 C CA . THR A 1 158 ? 22.326 -15.039 2.353 1.00 56.84 158 THR A CA 1
ATOM 1289 C C . THR A 1 158 ? 23.381 -15.001 3.463 1.00 56.84 158 THR A C 1
ATOM 1291 O O . THR A 1 158 ? 23.058 -14.751 4.626 1.00 56.84 158 THR A O 1
ATOM 1294 N N . GLU A 1 159 ? 24.649 -15.232 3.117 1.00 61.59 159 GLU A N 1
ATOM 1295 C CA . GLU A 1 159 ? 25.774 -15.191 4.058 1.00 61.59 159 GLU A CA 1
ATOM 1296 C C . GLU A 1 159 ? 26.170 -13.757 4.437 1.00 61.59 159 GLU A C 1
ATOM 1298 O O . GLU A 1 159 ? 26.606 -13.522 5.567 1.00 61.59 159 GLU A O 1
ATOM 1303 N N . GLN A 1 160 ? 25.978 -12.788 3.535 1.00 62.88 160 GLN A N 1
ATOM 1304 C CA . GLN A 1 160 ? 26.294 -11.381 3.786 1.00 62.88 160 GLN A CA 1
ATOM 1305 C C . GLN A 1 160 ? 25.268 -10.698 4.707 1.00 62.88 160 GLN A C 1
ATOM 1307 O O . GLN A 1 160 ? 25.653 -9.905 5.572 1.00 62.88 160 GLN A O 1
ATOM 1312 N N . PHE A 1 161 ? 23.976 -11.023 4.570 1.00 56.06 161 PHE A N 1
ATOM 1313 C CA . PHE A 1 161 ? 22.895 -10.428 5.370 1.00 56.06 161 PHE A CA 1
ATOM 1314 C C . PHE A 1 161 ? 21.935 -11.482 5.958 1.00 56.06 161 PHE A C 1
ATOM 1316 O O . PHE A 1 161 ? 20.729 -11.464 5.685 1.00 56.06 161 PHE A O 1
ATOM 1323 N N . PRO A 1 162 ? 22.423 -12.374 6.840 1.00 55.84 162 PRO A N 1
ATOM 1324 C CA . PRO A 1 162 ? 21.643 -13.507 7.338 1.00 55.84 162 PRO A CA 1
ATOM 1325 C C . PRO A 1 162 ? 20.404 -13.077 8.129 1.00 55.84 162 PRO A C 1
ATOM 1327 O O . PRO A 1 162 ? 19.379 -13.751 8.091 1.00 55.84 162 PRO A O 1
ATOM 1330 N N . TYR A 1 163 ? 20.455 -11.934 8.820 1.00 57.44 163 TYR A N 1
ATOM 1331 C CA . TYR A 1 163 ? 19.300 -11.424 9.555 1.00 57.44 163 TYR A CA 1
ATOM 1332 C C . TYR A 1 163 ? 18.138 -11.070 8.622 1.00 57.44 163 TYR A C 1
ATOM 1334 O O . TYR A 1 163 ? 17.011 -11.427 8.942 1.00 57.44 163 TYR A O 1
ATOM 1342 N N . VAL A 1 164 ? 18.411 -10.461 7.461 1.00 54.19 164 VAL A N 1
ATOM 1343 C CA . VAL A 1 164 ? 17.391 -10.099 6.463 1.00 54.19 164 VAL A CA 1
ATOM 1344 C C . VAL A 1 164 ? 16.778 -11.359 5.871 1.00 54.19 164 VAL A C 1
ATOM 1346 O O . VAL A 1 164 ? 15.561 -11.484 5.791 1.00 54.19 164 VAL A O 1
ATOM 1349 N N . TYR A 1 165 ? 17.611 -12.343 5.534 1.00 53.56 165 TYR A N 1
ATOM 1350 C CA . TYR A 1 165 ? 17.145 -13.628 5.026 1.00 53.56 165 TYR A CA 1
ATOM 1351 C C . TYR A 1 165 ? 16.214 -14.348 6.021 1.00 53.56 165 TYR A C 1
ATOM 1353 O O . TYR A 1 165 ? 15.130 -14.817 5.663 1.00 53.56 165 TYR A O 1
ATOM 1361 N N . PHE A 1 166 ? 16.582 -14.397 7.303 1.00 53.84 166 PHE A N 1
ATOM 1362 C CA . PHE A 1 166 ? 15.755 -15.069 8.306 1.00 53.84 166 PHE A CA 1
ATOM 1363 C C . PHE A 1 166 ?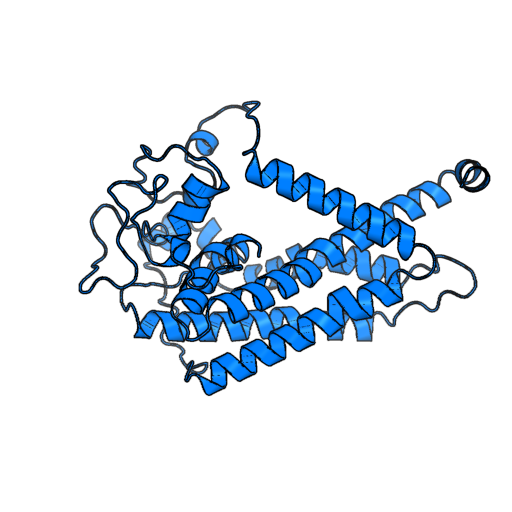 14.526 -14.258 8.739 1.00 53.84 166 PHE A C 1
ATOM 1365 O O . PHE A 1 166 ? 13.512 -14.875 9.075 1.00 53.84 166 PHE A O 1
ATOM 1372 N N . SER A 1 167 ? 14.573 -12.920 8.714 1.00 50.34 167 SER A N 1
ATOM 1373 C CA . SER A 1 167 ? 13.427 -12.068 9.061 1.00 50.34 167 SER A CA 1
ATOM 1374 C C . SER A 1 167 ? 12.449 -11.855 7.902 1.00 50.34 167 SER A C 1
ATOM 1376 O O . SER A 1 167 ? 11.248 -11.781 8.148 1.00 50.34 167 SER A O 1
ATOM 1378 N N . GLU A 1 168 ? 12.924 -11.784 6.656 1.00 49.00 168 GLU A N 1
ATOM 1379 C CA . GLU A 1 168 ? 12.116 -11.396 5.486 1.00 49.00 168 GLU A CA 1
ATOM 1380 C C . GLU A 1 168 ? 11.829 -12.560 4.514 1.00 49.00 168 GLU A C 1
ATOM 1382 O O . GLU A 1 168 ? 10.736 -12.620 3.948 1.00 49.00 168 GLU A O 1
ATOM 1387 N N . VAL A 1 169 ? 12.748 -13.528 4.358 1.00 47.44 169 VAL A N 1
ATOM 1388 C CA . VAL A 1 169 ? 12.725 -14.505 3.245 1.00 47.44 169 VAL A CA 1
ATOM 1389 C C . VAL A 1 169 ? 12.142 -15.873 3.647 1.00 47.44 169 VAL A C 1
ATOM 1391 O O . VAL A 1 169 ? 11.165 -16.315 3.044 1.00 47.44 169 VAL A O 1
ATOM 1394 N N . HIS A 1 170 ? 12.649 -16.553 4.688 1.00 45.22 170 HIS A N 1
ATOM 1395 C CA . HIS A 1 170 ? 12.393 -18.004 4.867 1.00 45.22 170 HIS A CA 1
ATOM 1396 C C . HIS A 1 170 ? 11.349 -18.445 5.922 1.00 45.22 170 HIS A C 1
ATOM 1398 O O . HIS A 1 170 ? 11.430 -19.525 6.513 1.00 45.22 170 HIS A O 1
ATOM 1404 N N . GLY A 1 171 ? 10.284 -17.670 6.122 1.00 40.97 171 GLY A N 1
ATOM 1405 C CA . GLY A 1 171 ? 9.008 -18.250 6.572 1.00 40.97 171 GLY A CA 1
ATOM 1406 C C . GLY A 1 171 ? 8.764 -18.381 8.083 1.00 40.97 171 GLY A C 1
ATOM 1407 O O . GLY A 1 171 ? 7.650 -18.084 8.501 1.00 40.97 171 GLY A O 1
ATOM 1408 N N . PHE A 1 172 ? 9.739 -18.722 8.938 1.00 37.97 172 PHE A N 1
ATOM 1409 C CA . PHE A 1 172 ? 9.449 -18.863 10.385 1.00 37.97 172 PHE A CA 1
ATOM 1410 C C . PHE A 1 172 ? 9.128 -17.506 11.046 1.00 37.97 172 PHE A C 1
ATOM 1412 O O . PHE A 1 172 ? 8.152 -17.381 11.790 1.00 37.97 172 PHE A O 1
ATOM 1419 N N . TYR A 1 173 ? 9.865 -16.449 10.685 1.00 40.97 173 TYR A N 1
ATOM 1420 C CA . TYR A 1 173 ? 9.540 -15.076 11.082 1.00 40.97 173 TYR A CA 1
ATOM 1421 C C . TYR A 1 173 ? 8.509 -14.401 10.176 1.00 40.97 173 TYR A C 1
ATOM 1423 O O . TYR A 1 173 ? 7.853 -13.490 10.645 1.00 40.97 173 TYR A O 1
ATOM 1431 N N . ARG A 1 174 ? 8.258 -14.862 8.944 1.00 43.44 174 ARG A N 1
ATOM 1432 C CA . ARG A 1 174 ? 7.233 -14.276 8.053 1.00 43.44 174 ARG A CA 1
ATOM 1433 C C . ARG A 1 174 ? 5.819 -14.491 8.593 1.00 43.44 174 ARG A C 1
ATOM 1435 O O . ARG A 1 174 ? 5.045 -13.542 8.657 1.00 43.44 174 ARG A O 1
ATOM 1442 N N . THR A 1 175 ? 5.500 -15.700 9.068 1.00 42.47 175 THR A N 1
ATOM 1443 C CA . THR A 1 175 ? 4.264 -15.927 9.837 1.00 42.47 175 THR A CA 1
ATOM 1444 C C . THR A 1 175 ? 4.286 -15.171 11.149 1.00 42.47 175 THR A C 1
ATOM 1446 O O . THR A 1 175 ? 3.249 -14.663 11.537 1.00 42.47 175 THR A O 1
ATOM 1449 N N . THR A 1 176 ? 5.439 -15.055 11.813 1.00 38.41 176 THR A N 1
ATOM 1450 C CA . THR A 1 176 ? 5.538 -14.394 13.120 1.00 38.41 176 THR A CA 1
ATOM 1451 C C . THR A 1 176 ? 5.432 -12.874 13.023 1.00 38.41 176 THR A C 1
ATOM 1453 O O . THR A 1 176 ? 4.844 -12.314 13.923 1.00 38.41 176 THR A O 1
ATOM 1456 N N . ILE A 1 177 ? 5.901 -12.226 11.949 1.00 44.00 177 ILE A N 1
ATOM 1457 C CA . ILE A 1 177 ? 5.825 -10.784 11.634 1.00 44.00 177 ILE A CA 1
ATOM 1458 C C . ILE A 1 177 ? 4.465 -10.445 11.028 1.00 44.00 177 ILE A C 1
ATOM 1460 O O . ILE A 1 177 ? 3.835 -9.497 11.478 1.00 44.00 177 ILE A O 1
ATOM 1464 N N . ALA A 1 178 ? 3.922 -11.277 10.133 1.00 42.12 178 ALA A N 1
ATOM 1465 C CA . ALA A 1 178 ? 2.507 -11.188 9.764 1.00 42.12 178 ALA A CA 1
ATOM 1466 C C . ALA A 1 178 ? 1.588 -11.461 10.973 1.00 42.12 178 ALA A C 1
ATOM 1468 O O . ALA A 1 178 ? 0.478 -10.950 11.043 1.00 42.12 178 ALA A O 1
ATOM 1469 N N . LEU A 1 179 ? 2.044 -12.229 11.965 1.00 41.41 179 LEU A N 1
ATOM 1470 C CA . LEU A 1 179 ? 1.392 -12.318 13.265 1.00 41.41 179 LEU A CA 1
ATOM 1471 C C . LEU A 1 179 ? 1.768 -11.153 14.178 1.00 41.41 179 LEU A C 1
ATOM 1473 O O . LEU A 1 179 ? 0.931 -10.859 14.998 1.00 41.41 179 LEU A O 1
ATOM 1477 N N . MET A 1 180 ? 2.930 -10.490 14.088 1.00 42.06 180 MET A N 1
ATOM 1478 C CA . MET A 1 180 ? 3.414 -9.467 15.042 1.00 42.06 180 MET A CA 1
ATOM 1479 C C . MET A 1 180 ? 2.930 -8.061 14.695 1.00 42.06 180 MET A C 1
ATOM 1481 O O . MET A 1 180 ? 2.390 -7.362 15.552 1.00 42.06 180 MET A O 1
ATOM 1485 N N . ASP A 1 181 ? 3.079 -7.663 13.432 1.00 47.16 181 ASP A N 1
ATOM 1486 C CA . ASP A 1 181 ? 2.591 -6.379 12.925 1.00 47.16 181 ASP A CA 1
ATOM 1487 C C . ASP A 1 181 ? 1.075 -6.326 13.053 1.00 47.16 181 ASP A C 1
ATOM 1489 O O . ASP A 1 181 ? 0.507 -5.342 13.534 1.00 47.16 181 ASP A O 1
ATOM 1493 N N . TYR A 1 182 ? 0.423 -7.452 12.766 1.00 50.12 182 TYR A N 1
ATOM 1494 C CA . TYR A 1 182 ? -0.988 -7.585 13.031 1.00 50.12 182 TYR A CA 1
ATOM 1495 C C . TYR A 1 182 ? -1.309 -7.952 14.492 1.00 50.12 182 TYR A C 1
ATOM 1497 O O . TYR A 1 182 ? -2.385 -7.572 14.933 1.00 50.12 182 TYR A O 1
ATOM 1505 N N . SER A 1 183 ? -0.436 -8.586 15.299 1.00 48.53 183 SER A N 1
ATOM 1506 C CA . SER A 1 183 ? -0.754 -8.937 16.709 1.00 48.53 183 SER A CA 1
ATOM 1507 C C . SER A 1 183 ? -0.940 -7.714 17.567 1.00 48.53 183 SER A C 1
ATOM 1509 O O . SER A 1 183 ? -1.713 -7.774 18.514 1.00 48.53 183 SER A O 1
ATOM 1511 N N . SER A 1 184 ? -0.265 -6.612 17.265 1.00 46.31 184 SER A N 1
ATOM 1512 C CA . SER A 1 184 ? -0.433 -5.363 17.997 1.00 46.31 184 SER A CA 1
ATOM 1513 C C . SER A 1 184 ? -1.882 -4.853 17.831 1.00 46.31 184 SER A C 1
ATOM 1515 O O . SER A 1 184 ? -2.636 -4.745 18.809 1.00 46.31 184 SER A O 1
ATOM 1517 N N . ALA A 1 185 ? -2.331 -4.704 16.581 1.00 51.88 185 ALA A N 1
ATOM 1518 C CA . ALA A 1 185 ? -3.707 -4.382 16.220 1.00 51.88 185 ALA A CA 1
ATOM 1519 C C . ALA A 1 185 ? -4.707 -5.447 16.705 1.00 51.88 185 ALA A C 1
ATOM 1521 O O . ALA A 1 185 ? -5.763 -5.106 17.235 1.00 51.88 185 ALA A O 1
ATOM 1522 N N . PHE A 1 186 ? -4.375 -6.735 16.585 1.00 58.94 186 PHE A N 1
ATOM 1523 C CA . PHE A 1 186 ? -5.205 -7.855 17.027 1.00 58.94 186 PHE A CA 1
ATOM 1524 C C . PHE A 1 186 ? -5.350 -7.883 18.541 1.00 58.94 186 PHE A C 1
ATOM 1526 O O . PHE A 1 186 ? -6.445 -8.128 19.026 1.00 58.94 186 PHE A O 1
ATOM 1533 N N . THR A 1 187 ? -4.303 -7.566 19.297 1.00 58.28 187 THR A N 1
ATOM 1534 C CA . THR A 1 187 ? -4.341 -7.506 20.760 1.00 58.28 187 THR A CA 1
ATOM 1535 C C . THR A 1 187 ? -5.219 -6.346 21.199 1.00 58.28 187 THR A C 1
ATOM 1537 O O . THR A 1 187 ? -6.103 -6.546 22.023 1.00 58.28 187 THR A O 1
ATOM 1540 N N . GLY A 1 188 ? -5.083 -5.167 20.583 1.00 56.41 188 GLY A N 1
ATOM 1541 C CA . GLY A 1 188 ? -5.990 -4.042 20.829 1.00 56.41 188 GLY A CA 1
ATOM 1542 C C . GLY A 1 188 ? -7.445 -4.381 20.497 1.00 56.41 188 GLY A C 1
ATOM 1543 O O . GLY A 1 188 ? -8.344 -4.060 21.269 1.00 56.41 188 GLY A O 1
ATOM 1544 N N . ILE A 1 189 ? -7.682 -5.085 19.386 1.00 60.53 189 ILE A N 1
ATOM 1545 C CA . ILE A 1 189 ? -9.017 -5.499 18.942 1.00 60.53 189 ILE A CA 1
ATOM 1546 C C . ILE A 1 189 ? -9.614 -6.564 19.861 1.00 60.53 189 ILE A C 1
ATOM 1548 O O . ILE A 1 189 ? -10.793 -6.487 20.182 1.00 60.53 189 ILE A O 1
ATOM 1552 N N . ILE A 1 190 ? -8.826 -7.548 20.286 1.00 59.22 190 ILE A N 1
ATOM 1553 C CA . ILE A 1 190 ? -9.246 -8.616 21.197 1.00 59.22 190 ILE A CA 1
ATOM 1554 C C . ILE A 1 190 ? -9.501 -8.033 22.584 1.00 59.22 190 ILE A C 1
ATOM 1556 O O . ILE A 1 190 ? -10.514 -8.356 23.195 1.00 59.22 190 ILE A O 1
ATOM 1560 N N . ILE A 1 191 ? -8.644 -7.129 23.064 1.00 57.88 191 ILE A N 1
ATOM 1561 C CA . ILE A 1 191 ? -8.856 -6.414 24.325 1.00 57.88 191 ILE A CA 1
ATOM 1562 C C . ILE A 1 191 ? -10.133 -5.577 24.228 1.00 57.88 191 ILE A C 1
ATOM 1564 O O . ILE A 1 191 ? -11.002 -5.734 25.073 1.00 57.88 191 ILE A O 1
ATOM 1568 N N . TYR A 1 192 ? -10.315 -4.795 23.165 1.00 59.41 192 TYR A N 1
ATOM 1569 C CA . TYR A 1 192 ? -11.531 -4.010 22.923 1.00 59.41 192 TYR A CA 1
ATOM 1570 C C . TYR A 1 192 ? -12.794 -4.879 22.774 1.00 59.41 192 TYR A C 1
ATOM 1572 O O . TYR A 1 192 ? -13.865 -4.538 23.265 1.00 59.41 192 TYR A O 1
ATOM 1580 N N . ALA A 1 193 ? -12.685 -6.023 22.100 1.00 58.84 193 ALA A N 1
ATOM 1581 C CA . ALA A 1 193 ? -13.774 -6.975 21.933 1.00 58.84 193 ALA A CA 1
ATOM 1582 C C . ALA A 1 193 ? -14.008 -7.821 23.186 1.00 58.84 193 ALA A C 1
ATOM 1584 O O . ALA A 1 193 ? -15.031 -8.480 23.251 1.00 58.84 193 ALA A O 1
ATOM 1585 N N . SER A 1 194 ? -13.100 -7.835 24.162 1.00 53.03 194 SER A N 1
ATOM 1586 C CA . SER A 1 194 ? -13.263 -8.553 25.433 1.00 53.03 194 SER A CA 1
ATOM 1587 C C . SER A 1 194 ? -13.625 -7.624 26.595 1.00 53.03 194 SER A C 1
ATOM 1589 O O . SER A 1 194 ? -14.242 -8.074 27.562 1.00 53.03 194 SER A O 1
ATOM 1591 N N . SER A 1 195 ? -13.314 -6.328 26.496 1.00 54.91 195 SER A N 1
ATOM 1592 C CA . SER A 1 195 ? -13.645 -5.334 27.507 1.00 54.91 195 SER A CA 1
ATOM 1593 C C . SER A 1 195 ? -15.113 -4.922 27.383 1.00 54.91 195 SER A C 1
ATOM 1595 O O . SER A 1 195 ? -15.600 -4.456 26.352 1.00 54.91 195 SER A O 1
ATOM 1597 N N . ARG A 1 196 ? -15.878 -5.107 28.464 1.00 55.69 196 ARG A N 1
ATOM 1598 C CA . ARG A 1 196 ? -17.218 -4.520 28.584 1.00 55.69 196 ARG A CA 1
ATOM 1599 C C . ARG A 1 196 ? -17.054 -3.034 28.878 1.00 55.69 196 ARG A C 1
ATOM 1601 O O . ARG A 1 196 ? -16.964 -2.644 30.033 1.00 55.69 196 ARG A O 1
ATOM 1608 N N . ILE A 1 197 ? -17.046 -2.219 27.828 1.00 55.09 197 ILE A N 1
ATOM 1609 C CA . ILE A 1 197 ? -16.831 -0.767 27.931 1.00 55.09 197 ILE A CA 1
ATOM 1610 C C . ILE A 1 197 ? -17.991 -0.085 28.678 1.00 55.09 197 ILE A C 1
ATOM 1612 O O . ILE A 1 197 ? -17.777 0.886 29.394 1.00 55.09 197 ILE A O 1
ATOM 1616 N N . ARG A 1 198 ? -19.228 -0.591 28.538 1.00 52.69 198 ARG A N 1
ATOM 1617 C CA . ARG A 1 198 ? -20.430 -0.117 29.260 1.00 52.69 198 ARG A CA 1
ATOM 1618 C C . ARG A 1 198 ? -21.463 -1.232 29.442 1.00 52.69 198 ARG A C 1
ATOM 1620 O O . ARG A 1 198 ? -21.489 -2.195 28.665 1.00 52.69 198 ARG A O 1
ATOM 1627 N N . SER A 1 199 ? -22.358 -1.083 30.423 1.00 42.28 199 SER A N 1
ATOM 1628 C CA . SER A 1 199 ? -23.546 -1.933 30.571 1.00 42.28 199 SER A CA 1
ATOM 1629 C C . SER A 1 199 ? -24.384 -1.892 29.282 1.00 42.28 199 SER A C 1
ATOM 1631 O O . SER A 1 199 ? -24.847 -0.840 28.856 1.00 42.28 199 SER A O 1
ATOM 1633 N N . GLY A 1 200 ? -24.521 -3.042 28.612 1.00 48.56 200 GLY A N 1
ATOM 1634 C CA . GLY A 1 200 ? -25.243 -3.172 27.336 1.00 48.56 200 GLY A CA 1
ATOM 1635 C C . GLY A 1 200 ? -24.371 -3.248 26.075 1.00 48.56 200 GLY A C 1
ATOM 1636 O O . GLY A 1 200 ? -24.903 -3.515 25.000 1.00 48.56 200 GLY A O 1
ATOM 1637 N N . SER A 1 201 ? -23.046 -3.086 26.177 1.00 51.12 201 SER A N 1
ATOM 1638 C CA . SER A 1 201 ? -22.142 -3.420 25.065 1.00 51.12 201 SER A CA 1
ATOM 1639 C C . SER A 1 201 ? -22.060 -4.943 24.899 1.00 51.12 201 SER A C 1
ATOM 1641 O O . SER A 1 201 ? -21.765 -5.665 25.854 1.00 51.12 201 SER A O 1
ATOM 1643 N N . LEU A 1 202 ? -22.384 -5.442 23.702 1.00 55.88 202 LEU A N 1
ATOM 1644 C CA . LEU A 1 202 ? -22.189 -6.842 23.329 1.00 55.88 202 LEU A CA 1
ATOM 1645 C C . LEU A 1 202 ? -20.791 -6.975 22.714 1.00 55.88 202 LEU A C 1
ATOM 1647 O O . LEU A 1 202 ? -20.618 -6.594 21.553 1.00 55.88 202 LEU A O 1
ATOM 1651 N N . PRO A 1 203 ? -19.791 -7.458 23.473 1.00 59.56 203 PRO A N 1
ATOM 1652 C CA . PRO A 1 203 ? -18.478 -7.753 22.923 1.00 59.56 203 PRO A CA 1
ATOM 1653 C C . PRO A 1 203 ? -18.588 -8.693 21.718 1.00 59.56 203 PRO A C 1
ATOM 1655 O O . PRO A 1 203 ? -19.371 -9.647 21.722 1.00 59.56 203 PRO A O 1
ATOM 1658 N N . MET A 1 204 ? -17.815 -8.417 20.669 1.00 61.56 204 MET A N 1
ATOM 1659 C CA . MET A 1 204 ? -17.750 -9.288 19.499 1.00 61.56 204 MET A CA 1
ATOM 1660 C C . MET A 1 204 ? -17.013 -10.574 19.890 1.00 61.56 204 MET A C 1
ATOM 1662 O O . MET A 1 204 ? -15.994 -10.515 20.571 1.00 61.56 204 MET A O 1
ATOM 1666 N N . ASN A 1 205 ? -17.516 -11.744 19.485 1.00 71.62 205 ASN A N 1
ATOM 1667 C CA . ASN A 1 205 ? -16.876 -13.013 19.836 1.00 71.62 205 ASN A CA 1
ATOM 1668 C C . ASN A 1 205 ? -15.428 -13.034 19.311 1.00 71.62 205 ASN A C 1
ATOM 1670 O O . ASN A 1 205 ? -15.205 -12.913 18.104 1.00 71.62 205 ASN A O 1
ATOM 1674 N N . SER A 1 206 ? -14.463 -13.199 20.217 1.00 68.44 206 SER A N 1
ATOM 1675 C CA . SER A 1 206 ? -13.030 -13.159 19.915 1.00 68.44 206 SER A CA 1
ATOM 1676 C C . SER A 1 206 ? -12.615 -14.208 18.884 1.00 68.44 206 SER A C 1
ATOM 1678 O O . SER A 1 206 ? -11.795 -13.910 18.025 1.00 68.44 206 SER A O 1
ATOM 1680 N N . ILE A 1 207 ? -13.228 -15.396 18.892 1.00 71.94 207 ILE A N 1
ATOM 1681 C CA . ILE A 1 207 ? -12.945 -16.465 17.919 1.00 71.94 207 ILE A CA 1
ATOM 1682 C C . ILE A 1 207 ? -13.427 -16.065 16.522 1.00 71.94 207 ILE A C 1
ATOM 1684 O O . ILE A 1 207 ? -12.715 -16.245 15.534 1.00 71.94 207 ILE A O 1
ATOM 1688 N N . VAL A 1 208 ? -14.628 -15.489 16.430 1.00 73.00 208 VAL A N 1
ATOM 1689 C CA . VAL A 1 208 ? -15.184 -15.007 15.155 1.00 73.00 208 VAL A CA 1
ATOM 1690 C C . VAL A 1 208 ? -14.322 -13.874 14.607 1.00 73.00 208 VAL A C 1
ATOM 1692 O O . VAL A 1 208 ? -14.014 -13.846 13.421 1.00 73.00 208 VAL A O 1
ATOM 1695 N N . LEU A 1 209 ? -13.893 -12.966 15.478 1.00 70.88 209 LEU A N 1
ATOM 1696 C CA . LEU A 1 209 ? -13.052 -11.834 15.120 1.00 70.88 209 LEU A CA 1
ATOM 1697 C C . LEU A 1 209 ? -11.661 -12.269 14.647 1.00 70.88 209 LEU A C 1
ATOM 1699 O O . LEU A 1 209 ? -11.238 -11.829 13.583 1.00 70.88 209 LEU A O 1
ATOM 1703 N N . LEU A 1 210 ? -11.015 -13.193 15.364 1.00 72.00 210 LEU A N 1
ATOM 1704 C CA . LEU A 1 210 ? -9.761 -13.830 14.950 1.00 72.00 210 LEU A CA 1
ATOM 1705 C C . LEU A 1 210 ? -9.899 -14.499 13.580 1.00 72.00 210 LEU A C 1
ATOM 1707 O O . LEU A 1 210 ? -9.065 -14.303 12.704 1.00 72.00 210 LEU A O 1
ATOM 1711 N N . THR A 1 211 ? -10.986 -15.241 13.363 1.00 74.81 211 THR A N 1
ATOM 1712 C CA . THR A 1 211 ? -11.240 -15.906 12.076 1.00 74.81 211 THR A CA 1
ATOM 1713 C C . THR A 1 211 ? -11.392 -14.881 10.951 1.00 74.81 211 THR A C 1
ATOM 1715 O O . THR A 1 211 ? -10.795 -15.027 9.887 1.00 74.81 211 THR A O 1
ATOM 1718 N N . LEU A 1 212 ? -12.155 -13.810 11.189 1.00 74.81 212 LEU A N 1
ATOM 1719 C CA . LEU A 1 212 ? -12.375 -12.754 10.200 1.00 74.81 212 LEU A CA 1
ATOM 1720 C C . LEU A 1 212 ? -11.096 -11.975 9.865 1.00 74.81 212 LEU A C 1
ATOM 1722 O O . LEU A 1 212 ? -10.925 -11.524 8.734 1.00 74.81 212 LEU A O 1
ATOM 1726 N N . GLN A 1 213 ? -10.195 -11.847 10.834 1.00 73.06 213 GLN A N 1
ATOM 1727 C CA . GLN A 1 213 ? -8.924 -11.145 10.691 1.00 73.06 213 GLN A CA 1
ATOM 1728 C C . GLN A 1 213 ? -7.911 -11.872 9.802 1.00 73.06 213 GLN A C 1
ATOM 1730 O O . GLN A 1 213 ? -7.066 -11.210 9.207 1.00 73.06 213 GLN A O 1
ATOM 1735 N N . VAL A 1 214 ? -8.012 -13.195 9.651 1.00 75.19 214 VAL A N 1
ATOM 1736 C CA . VAL A 1 214 ? -7.114 -13.985 8.785 1.00 75.19 214 VAL A CA 1
ATOM 1737 C C . VAL A 1 214 ? -7.424 -13.783 7.299 1.00 75.19 214 VAL A C 1
ATOM 1739 O O . VAL A 1 214 ? -6.536 -13.906 6.452 1.00 75.19 214 VAL A O 1
ATOM 1742 N N . PHE A 1 215 ? -8.666 -13.441 6.948 1.00 77.81 215 PHE A N 1
ATOM 1743 C CA . PHE A 1 215 ? -9.066 -13.379 5.543 1.00 77.81 215 PHE A CA 1
ATOM 1744 C C . PHE A 1 215 ? -8.376 -12.262 4.768 1.00 77.81 215 PHE A C 1
ATOM 1746 O O . PHE A 1 215 ? -7.891 -12.518 3.673 1.00 77.81 215 PHE A O 1
ATOM 1753 N N . ALA A 1 216 ? -8.315 -11.038 5.292 1.00 76.31 216 ALA A N 1
ATOM 1754 C CA . ALA A 1 216 ? -7.738 -9.932 4.527 1.00 76.31 216 ALA A CA 1
ATOM 1755 C C . ALA A 1 216 ? -6.231 -10.121 4.237 1.00 76.31 216 ALA A C 1
ATOM 1757 O O . ALA A 1 216 ? -5.861 -9.973 3.074 1.00 76.31 216 ALA A O 1
ATOM 1758 N N . PRO A 1 217 ? -5.381 -10.566 5.188 1.00 74.38 217 PRO A N 1
ATOM 1759 C CA . PRO A 1 217 ? -4.010 -10.986 4.890 1.00 74.38 217 PRO A CA 1
ATOM 1760 C C . PRO A 1 217 ? -3.942 -12.106 3.845 1.00 74.38 217 PRO A C 1
ATOM 1762 O O . PRO A 1 217 ? -3.098 -12.068 2.953 1.00 74.38 217 PRO A O 1
ATOM 1765 N N . THR A 1 218 ? -4.866 -13.071 3.908 1.00 77.12 218 THR A N 1
ATOM 1766 C CA . THR A 1 218 ? -4.943 -14.166 2.927 1.00 77.12 218 THR A CA 1
ATOM 1767 C C . THR A 1 218 ? -5.242 -13.638 1.522 1.00 77.12 218 THR A C 1
ATOM 1769 O O . THR A 1 218 ? -4.565 -14.013 0.566 1.00 77.12 218 THR A O 1
ATOM 1772 N N . PHE A 1 219 ? -6.213 -12.732 1.374 1.00 79.44 219 PHE A N 1
ATOM 1773 C CA . PHE A 1 219 ? -6.483 -12.101 0.082 1.00 79.44 219 PHE A CA 1
ATOM 1774 C C . PHE A 1 219 ? -5.303 -11.258 -0.389 1.00 79.44 219 PHE A C 1
ATOM 1776 O O . PHE A 1 219 ? -4.924 -11.375 -1.548 1.00 79.44 219 PHE A O 1
ATOM 1783 N N . SER A 1 220 ? -4.688 -10.461 0.485 1.00 77.56 220 SER A N 1
ATOM 1784 C CA . SER A 1 220 ? -3.491 -9.684 0.144 1.00 77.56 220 SER A CA 1
ATOM 1785 C C . SER A 1 220 ? -2.351 -10.573 -0.356 1.00 77.56 220 SER A C 1
ATOM 1787 O O . SER A 1 220 ? -1.703 -10.224 -1.340 1.00 77.56 220 SER A O 1
ATOM 1789 N N . TYR A 1 221 ? -2.152 -11.749 0.245 1.00 77.12 221 TYR A N 1
ATOM 1790 C CA . TYR A 1 221 ? -1.184 -12.738 -0.232 1.00 77.12 221 TYR A CA 1
ATOM 1791 C C . TYR A 1 221 ? -1.520 -13.255 -1.641 1.00 77.12 221 TYR A C 1
ATOM 1793 O O . TYR A 1 221 ? -0.650 -13.291 -2.510 1.00 77.12 221 TYR A O 1
ATOM 1801 N N . VAL A 1 222 ? -2.788 -13.591 -1.903 1.00 79.31 222 VAL A N 1
ATOM 1802 C CA . VAL A 1 222 ? -3.244 -14.010 -3.241 1.00 79.31 222 VAL A CA 1
ATOM 1803 C C . VAL A 1 222 ? -3.054 -12.892 -4.271 1.00 79.31 222 VAL A C 1
ATOM 1805 O O . VAL A 1 222 ? -2.568 -13.152 -5.370 1.00 79.31 222 VAL A O 1
ATOM 1808 N N . LEU A 1 223 ? -3.398 -11.646 -3.923 1.00 81.69 223 LEU A N 1
ATOM 1809 C CA . LEU A 1 223 ? -3.196 -10.479 -4.789 1.00 81.69 223 LEU A CA 1
ATOM 1810 C C . LEU A 1 223 ? -1.713 -10.281 -5.110 1.00 81.69 223 LEU A C 1
ATOM 1812 O O . LEU A 1 223 ? -1.377 -10.018 -6.262 1.00 81.69 223 LEU A O 1
ATOM 1816 N N . ARG A 1 224 ? -0.839 -10.443 -4.112 1.00 81.00 224 ARG A N 1
ATOM 1817 C CA . ARG A 1 224 ? 0.612 -10.356 -4.283 1.00 81.00 224 ARG A CA 1
ATOM 1818 C C . ARG A 1 224 ? 1.127 -11.392 -5.267 1.00 81.00 224 ARG A C 1
ATOM 1820 O O . ARG A 1 224 ? 1.688 -11.011 -6.285 1.00 81.00 224 ARG A O 1
ATOM 1827 N N . SER A 1 225 ? 0.828 -12.665 -5.022 1.00 77.62 225 SER A N 1
ATOM 1828 C CA . SER A 1 225 ? 1.224 -13.751 -5.924 1.00 77.62 225 SER A CA 1
ATOM 1829 C C . SER A 1 225 ? 0.700 -13.537 -7.350 1.00 77.62 225 SER A C 1
ATOM 1831 O O . SER A 1 225 ? 1.433 -13.729 -8.320 1.00 77.62 225 SER A O 1
ATOM 1833 N N . GLY A 1 226 ? -0.546 -13.069 -7.490 1.00 82.00 226 GLY A N 1
ATOM 1834 C CA . GLY A 1 226 ? -1.110 -12.705 -8.786 1.00 82.00 226 GLY A CA 1
ATOM 1835 C C . GLY A 1 226 ? -0.318 -11.595 -9.478 1.00 82.00 226 GLY A C 1
ATOM 1836 O O . GLY A 1 226 ? 0.015 -11.732 -10.652 1.00 82.00 226 GLY A O 1
ATOM 1837 N N . CYS A 1 227 ? 0.016 -10.526 -8.757 1.00 84.19 227 CYS A N 1
ATOM 1838 C CA . CYS A 1 227 ? 0.809 -9.416 -9.280 1.00 84.19 227 CYS A CA 1
ATOM 1839 C C . CYS A 1 227 ? 2.232 -9.826 -9.675 1.00 84.19 227 CYS A C 1
ATOM 1841 O O . CYS A 1 227 ? 2.680 -9.454 -10.756 1.00 84.19 227 CYS A O 1
ATOM 1843 N N . ASP A 1 228 ? 2.913 -10.637 -8.871 1.00 79.88 228 ASP A N 1
ATOM 1844 C CA . ASP A 1 228 ? 4.256 -11.138 -9.195 1.00 79.88 228 ASP A CA 1
ATOM 1845 C C . ASP A 1 228 ? 4.229 -11.969 -10.495 1.00 79.88 228 ASP A C 1
ATOM 1847 O O . ASP A 1 228 ? 5.039 -11.788 -11.411 1.00 79.88 228 ASP A O 1
ATOM 1851 N N . ALA A 1 229 ? 3.206 -12.815 -10.653 1.00 79.00 229 ALA A N 1
ATOM 1852 C CA . ALA A 1 229 ? 2.984 -13.583 -11.876 1.00 79.00 229 ALA A CA 1
ATOM 1853 C C . ALA A 1 229 ? 2.586 -12.725 -13.095 1.00 79.00 229 ALA A C 1
ATOM 1855 O O . ALA A 1 229 ? 2.781 -13.146 -14.237 1.00 79.00 229 ALA A O 1
ATOM 1856 N N . HIS A 1 230 ? 1.998 -11.544 -12.883 1.00 85.06 230 HIS A N 1
ATOM 1857 C CA . HIS A 1 230 ? 1.753 -10.563 -13.949 1.00 85.06 230 HIS A CA 1
ATOM 1858 C C . HIS A 1 230 ? 3.054 -9.952 -14.436 1.00 85.06 230 HIS A C 1
ATOM 1860 O O . HIS A 1 230 ? 3.348 -9.925 -15.631 1.00 85.06 230 HIS A O 1
ATOM 1866 N N . LEU A 1 231 ? 3.821 -9.437 -13.477 1.00 84.12 231 LEU A N 1
ATOM 1867 C CA . LEU A 1 231 ? 4.973 -8.600 -13.739 1.00 84.12 231 LEU A CA 1
ATOM 1868 C C . LEU A 1 231 ? 6.093 -9.425 -14.353 1.00 84.12 231 LEU A C 1
ATOM 1870 O O . LEU A 1 231 ? 6.674 -8.972 -15.330 1.00 84.12 231 LEU A O 1
ATOM 1874 N N . SER A 1 232 ? 6.278 -10.670 -13.914 1.00 79.56 232 SER A N 1
ATOM 1875 C CA . SER A 1 232 ? 7.206 -11.617 -14.550 1.00 79.56 232 SER A CA 1
ATOM 1876 C C . SER A 1 232 ? 6.909 -11.881 -16.035 1.00 79.56 232 SER A C 1
ATOM 1878 O O . SER A 1 232 ? 7.827 -12.169 -16.802 1.00 79.56 232 SER A O 1
ATOM 1880 N N . LYS A 1 233 ? 5.650 -11.751 -16.486 1.00 82.31 233 LYS A N 1
ATOM 1881 C CA . LYS A 1 233 ? 5.294 -11.867 -17.915 1.00 82.31 233 LYS A CA 1
ATOM 1882 C C . LYS A 1 233 ? 5.549 -10.581 -18.697 1.00 82.31 233 LYS A C 1
ATOM 1884 O O . LYS A 1 233 ? 5.848 -10.652 -19.886 1.00 82.31 233 LYS A O 1
ATOM 1889 N N . ILE A 1 234 ? 5.366 -9.421 -18.066 1.00 84.69 234 ILE A N 1
ATOM 1890 C CA . ILE A 1 234 ? 5.515 -8.108 -18.714 1.00 84.69 234 ILE A CA 1
ATOM 1891 C C . ILE A 1 234 ? 6.979 -7.677 -18.762 1.00 84.69 234 ILE A C 1
ATOM 1893 O O . ILE A 1 234 ? 7.437 -7.168 -19.782 1.00 84.69 234 ILE A O 1
ATOM 1897 N N . GLN A 1 235 ? 7.698 -7.886 -17.667 1.00 83.12 235 GLN A N 1
ATOM 1898 C CA . GLN A 1 235 ? 9.091 -7.523 -17.487 1.00 83.12 235 GLN A CA 1
ATOM 1899 C C . GLN A 1 235 ? 9.811 -8.714 -16.838 1.00 83.12 235 GLN A C 1
ATOM 1901 O O . GLN A 1 235 ? 9.820 -8.826 -15.616 1.00 83.12 235 GLN A O 1
ATOM 1906 N N . PRO A 1 236 ? 10.414 -9.621 -17.628 1.00 77.44 236 PRO A N 1
ATOM 1907 C CA . PRO A 1 236 ? 11.134 -10.780 -17.095 1.00 77.44 236 PRO A CA 1
ATOM 1908 C C . PRO A 1 236 ? 12.332 -10.418 -16.210 1.00 77.44 236 PRO A C 1
ATOM 1910 O O . PRO A 1 236 ? 12.744 -11.233 -15.397 1.00 77.44 236 PRO A O 1
ATOM 1913 N N . ALA A 1 237 ? 12.882 -9.206 -16.356 1.00 74.81 237 ALA A N 1
ATOM 1914 C CA . ALA A 1 237 ? 13.921 -8.673 -15.473 1.00 74.81 237 ALA A CA 1
ATOM 1915 C C . ALA A 1 237 ? 13.365 -8.100 -14.155 1.00 74.81 237 ALA A C 1
ATOM 1917 O O . ALA A 1 237 ? 14.120 -7.620 -13.313 1.00 74.81 237 ALA A O 1
ATOM 1918 N N . TYR A 1 238 ? 12.040 -8.095 -13.977 1.00 74.44 238 TYR A N 1
ATOM 1919 C CA . TYR A 1 238 ? 11.425 -7.754 -12.705 1.00 74.44 238 TYR A CA 1
ATOM 1920 C C . TYR A 1 238 ? 11.472 -8.975 -11.795 1.00 74.44 238 TYR A C 1
ATOM 1922 O O . TYR A 1 238 ? 10.584 -9.828 -11.808 1.00 74.44 238 TYR A O 1
ATOM 1930 N N . GLU A 1 239 ? 12.522 -9.039 -10.992 1.00 64.00 239 GLU A N 1
ATOM 1931 C CA . GLU A 1 239 ? 12.608 -9.988 -9.894 1.00 64.00 239 GLU A CA 1
ATOM 1932 C C . GLU A 1 239 ? 11.802 -9.441 -8.712 1.00 64.00 239 GLU A C 1
ATOM 1934 O O . GLU A 1 239 ? 12.171 -8.451 -8.070 1.00 64.00 239 GLU A O 1
ATOM 1939 N N . SER A 1 240 ? 10.646 -10.058 -8.452 1.00 56.81 240 SER A N 1
ATOM 1940 C CA . SER A 1 240 ? 9.863 -9.762 -7.257 1.00 56.81 240 SER A CA 1
ATOM 1941 C C . SER A 1 240 ? 10.587 -10.341 -6.047 1.00 56.81 240 SER A C 1
ATOM 1943 O O . SER A 1 240 ? 10.721 -11.557 -5.920 1.00 56.81 240 SER A O 1
ATOM 1945 N N . TYR A 1 241 ? 11.023 -9.484 -5.134 1.00 59.12 241 TYR A N 1
ATOM 1946 C CA . TYR A 1 241 ? 11.673 -9.940 -3.916 1.00 59.12 241 TYR A CA 1
ATOM 1947 C C . TYR A 1 241 ? 10.658 -10.315 -2.835 1.00 59.12 241 TYR A C 1
ATOM 1949 O O . TYR A 1 241 ? 9.520 -9.826 -2.793 1.00 59.12 241 TYR A O 1
ATOM 1957 N N . LEU A 1 242 ? 11.088 -11.173 -1.908 1.00 52.72 242 LEU A N 1
ATOM 1958 C CA . LEU A 1 242 ? 10.373 -11.486 -0.670 1.00 52.72 242 LEU A CA 1
ATOM 1959 C C . LEU A 1 242 ? 10.410 -10.274 0.268 1.00 52.72 242 LEU A C 1
ATOM 1961 O O . LEU A 1 242 ? 11.135 -10.209 1.248 1.00 52.72 242 LEU A O 1
ATOM 1965 N N . ALA A 1 243 ? 9.638 -9.265 -0.109 1.00 54.34 243 ALA A N 1
ATOM 1966 C CA . ALA A 1 243 ? 9.627 -7.958 0.497 1.00 54.34 243 ALA A CA 1
ATOM 1967 C C . ALA A 1 243 ? 8.614 -7.806 1.636 1.00 54.34 243 ALA A C 1
ATOM 1969 O O . ALA A 1 243 ? 7.578 -8.486 1.659 1.00 54.34 243 ALA A O 1
ATOM 1970 N N . THR A 1 244 ? 8.893 -6.840 2.513 1.00 60.84 244 THR A N 1
ATOM 1971 C CA . THR A 1 244 ? 7.958 -6.315 3.516 1.00 60.84 244 THR A CA 1
ATOM 1972 C C . THR A 1 244 ? 6.664 -5.799 2.872 1.00 60.84 244 THR A C 1
ATOM 1974 O O . THR A 1 244 ? 6.628 -5.455 1.685 1.00 60.84 244 THR A O 1
ATOM 1977 N N . ASP A 1 245 ? 5.589 -5.692 3.661 1.00 66.56 245 ASP A N 1
ATOM 1978 C CA . ASP A 1 245 ? 4.306 -5.148 3.192 1.00 66.56 245 ASP A CA 1
ATOM 1979 C C . ASP A 1 245 ? 4.470 -3.750 2.571 1.00 66.56 245 ASP A C 1
ATOM 1981 O O . ASP A 1 245 ? 3.832 -3.435 1.569 1.00 66.56 245 ASP A O 1
ATOM 1985 N N . ALA A 1 246 ? 5.375 -2.921 3.104 1.00 68.88 246 ALA A N 1
ATOM 1986 C CA . ALA A 1 246 ? 5.632 -1.580 2.585 1.00 68.88 246 ALA A CA 1
ATOM 1987 C C . ALA A 1 246 ? 6.192 -1.603 1.157 1.00 68.88 246 ALA A C 1
ATOM 1989 O O . ALA A 1 246 ? 5.728 -0.842 0.305 1.00 68.88 246 ALA A O 1
ATOM 1990 N N . THR A 1 247 ? 7.145 -2.489 0.868 1.00 72.31 247 THR A N 1
ATOM 1991 C CA . THR A 1 247 ? 7.620 -2.660 -0.504 1.00 72.31 247 THR A CA 1
ATOM 1992 C C . THR A 1 247 ? 6.488 -3.091 -1.409 1.00 72.31 247 THR A C 1
ATOM 1994 O O . THR A 1 247 ? 6.270 -2.455 -2.437 1.00 72.31 247 THR A O 1
ATOM 1997 N N . PHE A 1 248 ? 5.778 -4.164 -1.050 1.00 77.88 248 PHE A N 1
ATOM 1998 C CA . PHE A 1 248 ? 4.739 -4.692 -1.924 1.00 77.88 248 PHE A CA 1
ATOM 1999 C C . PHE A 1 248 ? 3.723 -3.595 -2.261 1.00 77.88 248 PHE A C 1
ATOM 2001 O O . PHE A 1 248 ? 3.367 -3.409 -3.421 1.00 77.88 248 PHE A O 1
ATOM 2008 N N . LEU A 1 249 ? 3.314 -2.811 -1.259 1.00 81.50 249 LEU A N 1
ATOM 2009 C CA . LEU A 1 249 ? 2.370 -1.713 -1.428 1.00 81.50 249 LEU A CA 1
ATOM 2010 C C . LEU A 1 249 ? 2.884 -0.607 -2.352 1.00 81.50 249 LEU A C 1
ATOM 2012 O O . LEU A 1 249 ? 2.095 -0.093 -3.142 1.00 81.50 249 LEU A O 1
ATOM 2016 N N . PHE A 1 250 ? 4.145 -0.194 -2.235 1.00 81.81 250 PHE A N 1
ATOM 2017 C CA . PHE A 1 250 ? 4.651 1.001 -2.925 1.00 81.81 250 PHE A CA 1
ATOM 2018 C C . PHE A 1 250 ? 5.448 0.722 -4.202 1.00 81.81 250 PHE A C 1
ATOM 2020 O O . PHE A 1 250 ? 5.691 1.657 -4.959 1.00 81.81 250 PHE A O 1
ATOM 2027 N N . ASP A 1 251 ? 5.814 -0.530 -4.453 1.00 82.56 251 ASP A N 1
ATOM 2028 C CA . ASP A 1 251 ? 6.571 -0.962 -5.627 1.00 82.56 251 ASP A CA 1
ATOM 2029 C C . ASP A 1 251 ? 5.730 -1.940 -6.461 1.00 82.56 251 ASP A C 1
ATOM 2031 O O . ASP A 1 251 ? 5.045 -1.541 -7.404 1.00 82.56 251 ASP A O 1
ATOM 2035 N N . THR A 1 252 ? 5.666 -3.206 -6.050 1.00 83.69 252 THR A N 1
ATOM 2036 C CA . THR A 1 252 ? 5.034 -4.285 -6.821 1.00 83.69 252 THR A CA 1
ATOM 2037 C C . THR A 1 252 ? 3.566 -4.022 -7.140 1.00 83.69 252 THR A C 1
ATOM 2039 O O . THR A 1 252 ? 3.159 -4.085 -8.299 1.00 83.69 252 THR A O 1
ATOM 2042 N N . ALA A 1 253 ? 2.746 -3.690 -6.140 1.00 88.19 253 ALA A N 1
ATOM 2043 C CA . ALA A 1 253 ? 1.325 -3.422 -6.341 1.00 88.19 253 ALA A CA 1
ATOM 2044 C C . ALA A 1 253 ? 1.110 -2.177 -7.213 1.00 88.19 253 ALA A C 1
ATOM 2046 O O . ALA A 1 253 ? 0.210 -2.160 -8.054 1.00 88.19 253 ALA A O 1
ATOM 2047 N N . ALA A 1 254 ? 1.950 -1.150 -7.048 1.00 89.94 254 ALA A N 1
ATOM 2048 C CA . ALA A 1 254 ? 1.883 0.066 -7.849 1.00 89.94 254 ALA A CA 1
ATOM 2049 C C . ALA A 1 254 ? 2.080 -0.239 -9.339 1.00 89.94 254 ALA A C 1
ATOM 2051 O O . ALA A 1 254 ? 1.226 0.117 -10.156 1.00 89.94 254 ALA A O 1
ATOM 2052 N N . VAL A 1 255 ? 3.157 -0.949 -9.677 1.00 90.19 255 VAL A N 1
ATOM 2053 C CA . VAL A 1 255 ? 3.490 -1.315 -11.060 1.00 90.19 255 VAL A CA 1
ATOM 2054 C C . VAL A 1 255 ? 2.496 -2.337 -11.622 1.00 90.19 255 VAL A C 1
ATOM 2056 O O . VAL A 1 255 ? 2.036 -2.206 -12.760 1.00 90.19 255 VAL A O 1
ATOM 2059 N N . CYS A 1 256 ? 2.087 -3.317 -10.813 1.00 90.38 256 CYS A N 1
ATOM 2060 C CA . CYS A 1 256 ? 1.073 -4.306 -11.175 1.00 90.38 256 CYS A CA 1
ATOM 2061 C C . CYS A 1 256 ? -0.220 -3.626 -11.630 1.00 90.38 256 CYS A C 1
ATOM 2063 O O . CYS A 1 256 ? -0.656 -3.817 -12.764 1.00 90.38 256 CYS A O 1
ATOM 2065 N N . PHE A 1 257 ? -0.795 -2.744 -10.808 1.00 92.62 257 PHE A N 1
ATOM 2066 C CA . PHE A 1 257 ? -2.005 -2.035 -11.214 1.00 92.62 257 PHE A CA 1
ATOM 2067 C C . PHE A 1 257 ? -1.746 -1.076 -12.373 1.00 92.62 257 PHE A C 1
ATOM 2069 O O . PHE A 1 257 ? -2.605 -0.952 -13.240 1.00 92.62 257 PHE A O 1
ATOM 2076 N N . ALA A 1 258 ? -0.586 -0.425 -12.443 1.00 92.75 258 ALA A N 1
ATOM 2077 C CA . ALA A 1 258 ? -0.271 0.499 -13.530 1.00 92.75 258 ALA A CA 1
ATOM 2078 C C . ALA A 1 258 ? -0.232 -0.174 -14.911 1.00 92.75 258 ALA A C 1
ATOM 2080 O O . ALA A 1 258 ? -0.652 0.430 -15.899 1.00 92.75 258 ALA A O 1
ATOM 2081 N N . THR A 1 259 ? 0.209 -1.429 -14.974 1.00 91.00 259 THR A N 1
ATOM 2082 C CA . THR A 1 259 ? 0.255 -2.224 -16.211 1.00 91.00 259 THR A CA 1
ATOM 2083 C C . THR A 1 259 ? -1.075 -2.904 -16.556 1.00 91.00 259 THR A C 1
ATOM 2085 O O . THR A 1 259 ? -1.230 -3.454 -17.648 1.00 91.00 259 THR A O 1
ATOM 2088 N N . MET A 1 260 ? -2.067 -2.858 -15.664 1.00 89.25 260 MET A N 1
ATOM 2089 C CA . MET A 1 260 ? -3.396 -3.413 -15.909 1.00 89.25 260 MET A CA 1
ATOM 2090 C C . MET A 1 260 ? -4.329 -2.434 -16.627 1.00 89.25 260 MET A C 1
ATOM 2092 O O . MET A 1 260 ? -4.324 -1.218 -16.416 1.00 89.25 260 MET A O 1
ATOM 2096 N N . ARG A 1 261 ? -5.264 -2.984 -17.410 1.00 87.88 261 ARG A N 1
ATOM 2097 C CA . ARG A 1 261 ? -6.358 -2.199 -17.992 1.00 87.88 261 ARG A CA 1
ATOM 2098 C C . ARG A 1 261 ? -7.281 -1.667 -16.890 1.00 87.88 261 ARG A C 1
ATOM 2100 O O . ARG A 1 261 ? -7.819 -2.432 -16.092 1.00 87.88 261 ARG A O 1
ATOM 2107 N N . GLY A 1 262 ? -7.496 -0.351 -16.870 1.00 89.00 262 GLY A N 1
ATOM 2108 C CA . GLY A 1 262 ? -8.244 0.311 -15.792 1.00 89.00 262 GLY A CA 1
ATOM 2109 C C . GLY A 1 262 ? -7.450 0.439 -14.487 1.00 89.00 262 GLY A C 1
ATOM 2110 O O . GLY A 1 262 ? -8.042 0.694 -13.442 1.00 89.00 262 GLY A O 1
ATOM 2111 N N . GLY A 1 263 ? -6.124 0.288 -14.553 1.00 90.44 263 GLY A N 1
ATOM 2112 C CA . GLY A 1 263 ? -5.185 0.335 -13.434 1.00 90.44 263 GLY A CA 1
ATOM 2113 C C . GLY A 1 263 ? -5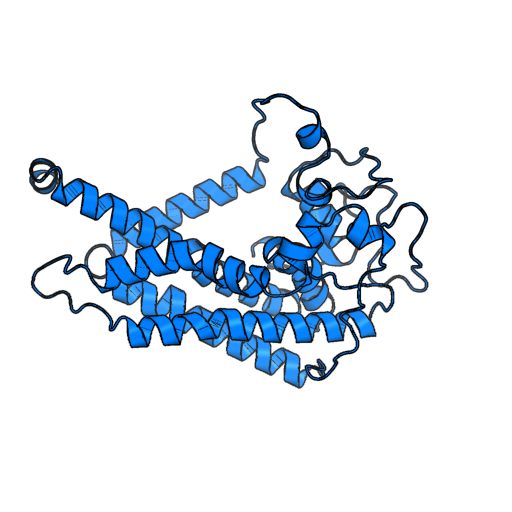.466 1.352 -12.329 1.00 90.44 263 GLY A C 1
ATOM 2114 O O . GLY A 1 263 ? -5.520 0.956 -11.164 1.00 90.44 263 GLY A O 1
ATOM 2115 N N . PRO A 1 264 ? -5.710 2.639 -12.645 1.00 94.12 264 PRO A N 1
ATOM 2116 C CA . PRO A 1 264 ? -5.994 3.646 -11.624 1.00 94.12 264 PRO A CA 1
ATOM 2117 C C . PRO A 1 264 ? -7.193 3.319 -10.723 1.00 94.12 264 PRO A C 1
ATOM 2119 O O . PRO A 1 264 ? -7.141 3.579 -9.522 1.00 94.12 264 PRO A O 1
ATOM 2122 N N . ILE A 1 265 ? -8.243 2.688 -11.264 1.00 93.75 265 ILE A N 1
ATOM 2123 C CA . ILE A 1 265 ? -9.432 2.283 -10.497 1.00 93.75 265 ILE A CA 1
ATOM 2124 C C . ILE A 1 265 ? -9.058 1.177 -9.508 1.00 93.75 265 ILE A C 1
ATOM 2126 O O . ILE A 1 265 ? -9.378 1.269 -8.322 1.00 93.75 265 ILE A O 1
ATOM 2130 N N . TRP A 1 266 ? -8.346 0.152 -9.979 1.00 92.56 266 TRP A N 1
ATOM 2131 C CA . TRP A 1 266 ? -7.923 -0.981 -9.152 1.00 92.56 266 TRP A CA 1
ATOM 2132 C C . TRP A 1 266 ? -6.941 -0.549 -8.065 1.00 92.56 266 TRP A C 1
ATOM 2134 O O . TRP A 1 266 ? -7.113 -0.909 -6.903 1.00 92.56 266 TRP A O 1
ATOM 2144 N N . SER A 1 267 ? -5.987 0.312 -8.421 1.00 94.19 267 SER A N 1
ATOM 2145 C CA . SER A 1 267 ? -5.046 0.934 -7.491 1.00 94.19 267 SER A CA 1
ATOM 2146 C C . SER A 1 267 ? -5.763 1.759 -6.420 1.00 94.19 267 SER A C 1
ATOM 2148 O O . SER A 1 267 ? -5.463 1.625 -5.233 1.00 94.19 267 SER A O 1
ATOM 2150 N N . PHE A 1 268 ? -6.741 2.584 -6.810 1.00 95.31 268 PHE A N 1
ATOM 2151 C CA . PHE A 1 268 ? -7.526 3.369 -5.860 1.00 95.31 268 PHE A CA 1
ATOM 2152 C C . PHE A 1 268 ? -8.255 2.459 -4.867 1.00 95.31 268 PHE A C 1
ATOM 2154 O O . PHE A 1 268 ? -8.076 2.617 -3.661 1.00 95.31 268 PHE A O 1
ATOM 2161 N N . LEU A 1 269 ? -8.996 1.465 -5.367 1.00 94.50 269 LEU A N 1
ATOM 2162 C CA . LEU A 1 269 ? -9.719 0.504 -4.533 1.00 94.50 269 LEU A CA 1
ATOM 2163 C C . LEU A 1 269 ? -8.780 -0.244 -3.579 1.00 94.50 269 LEU A C 1
ATOM 2165 O O . LEU A 1 269 ? -9.058 -0.313 -2.382 1.00 94.50 269 LEU A O 1
ATOM 2169 N N . PHE A 1 270 ? -7.652 -0.741 -4.085 1.00 93.38 270 PHE A N 1
ATOM 2170 C CA . PHE A 1 270 ? -6.660 -1.456 -3.290 1.00 93.38 270 PHE A CA 1
ATOM 2171 C C . PHE A 1 270 ? -6.094 -0.597 -2.155 1.00 93.38 270 PHE A C 1
ATOM 2173 O O . PHE A 1 270 ? -6.135 -1.002 -0.992 1.00 93.38 270 PHE A O 1
ATOM 2180 N N . TYR A 1 271 ? -5.619 0.616 -2.457 1.00 93.50 271 TYR A N 1
ATOM 2181 C CA . TYR A 1 271 ? -5.066 1.497 -1.427 1.00 93.50 271 TYR A CA 1
ATOM 2182 C C . TYR A 1 271 ? -6.127 2.004 -0.451 1.00 93.50 271 TYR A C 1
ATOM 2184 O O . TYR A 1 271 ? -5.800 2.249 0.709 1.00 93.50 271 TYR A O 1
ATOM 2192 N N . THR A 1 272 ? -7.381 2.158 -0.880 1.00 93.94 272 THR A N 1
ATOM 2193 C CA . THR A 1 272 ? -8.488 2.479 0.026 1.00 93.94 272 THR A CA 1
ATOM 2194 C C . THR A 1 272 ? -8.766 1.317 0.978 1.00 93.94 272 THR A C 1
ATOM 2196 O O . THR A 1 272 ? -8.810 1.535 2.186 1.00 93.94 272 THR A O 1
ATOM 2199 N N . ALA A 1 273 ? -8.891 0.084 0.478 1.00 92.00 273 ALA A N 1
ATOM 2200 C CA . ALA A 1 273 ? -9.077 -1.097 1.323 1.00 92.00 273 ALA A CA 1
ATOM 2201 C C . ALA A 1 273 ? -7.932 -1.250 2.335 1.00 92.00 273 ALA A C 1
ATOM 2203 O O . ALA A 1 273 ? -8.184 -1.402 3.532 1.00 92.00 273 ALA A O 1
ATOM 2204 N N . ASN A 1 274 ? -6.689 -1.094 1.872 1.00 88.88 274 ASN A N 1
ATOM 2205 C CA . ASN A 1 274 ? -5.509 -1.174 2.725 1.00 88.88 274 ASN A CA 1
ATOM 2206 C C . ASN A 1 274 ? -5.453 -0.046 3.770 1.00 88.88 274 ASN A C 1
ATOM 2208 O O . ASN A 1 274 ? -5.090 -0.291 4.915 1.00 88.88 274 ASN A O 1
ATOM 2212 N N . LEU A 1 275 ? -5.861 1.181 3.424 1.00 90.00 275 LEU A N 1
ATOM 2213 C CA . LEU A 1 275 ? -5.944 2.290 4.381 1.00 90.00 275 LEU A CA 1
ATOM 2214 C C . LEU A 1 275 ? -6.936 1.984 5.512 1.00 90.00 275 LEU A C 1
ATOM 2216 O O . LEU A 1 275 ? -6.641 2.233 6.681 1.00 90.00 275 LEU A O 1
ATOM 2220 N N . PHE A 1 276 ? -8.110 1.443 5.185 1.00 90.06 276 PHE A N 1
ATOM 2221 C CA . PHE A 1 276 ? -9.124 1.127 6.190 1.00 90.06 276 PHE A CA 1
ATOM 2222 C C . PHE A 1 276 ? -8.744 -0.069 7.067 1.00 90.06 276 PHE A C 1
ATOM 2224 O O . PHE A 1 276 ? -8.953 -0.007 8.282 1.00 90.06 276 PHE A O 1
ATOM 2231 N N . PHE A 1 277 ? -8.191 -1.126 6.465 1.00 85.56 277 PHE A N 1
ATOM 2232 C CA . PHE A 1 277 ? -7.829 -2.360 7.163 1.00 85.56 277 PHE A CA 1
ATOM 2233 C C . PHE A 1 277 ? -6.544 -2.210 7.986 1.00 85.56 277 PHE A C 1
ATOM 2235 O O . PHE A 1 277 ? -6.548 -2.488 9.181 1.00 85.56 277 PHE A O 1
ATOM 2242 N N . SER A 1 278 ? -5.471 -1.718 7.368 1.00 81.31 278 SER A N 1
ATOM 2243 C CA . SER A 1 278 ? -4.119 -1.746 7.943 1.00 81.31 278 SER A CA 1
ATOM 2244 C C . SER A 1 278 ? -3.761 -0.477 8.723 1.00 81.31 278 SER A C 1
ATOM 2246 O O . SER A 1 278 ? -2.786 -0.474 9.466 1.00 81.31 278 SER A O 1
ATOM 2248 N N . CYS A 1 279 ? -4.527 0.614 8.579 1.00 85.44 279 CYS A N 1
ATOM 2249 C CA . CYS A 1 279 ? -4.228 1.891 9.237 1.00 85.44 279 CYS A CA 1
ATOM 2250 C C . CYS A 1 279 ? -5.387 2.409 10.103 1.00 85.44 279 CYS A C 1
ATOM 2252 O O . CYS A 1 279 ? -5.260 2.453 11.327 1.00 85.44 279 CYS A O 1
ATOM 2254 N N . ILE A 1 280 ? -6.528 2.776 9.505 1.00 88.75 280 ILE A N 1
ATOM 2255 C CA . ILE A 1 280 ? -7.635 3.420 10.237 1.00 88.75 280 ILE A CA 1
ATOM 2256 C C . ILE A 1 280 ? -8.199 2.496 11.316 1.00 88.75 280 ILE A C 1
ATOM 2258 O O . ILE A 1 280 ? -8.387 2.945 12.443 1.00 88.75 280 ILE A O 1
ATOM 2262 N N . GLY A 1 281 ? -8.460 1.225 10.992 1.00 84.12 281 GLY A N 1
ATOM 2263 C CA . GLY A 1 281 ? -8.978 0.251 11.955 1.00 84.12 281 GLY A CA 1
ATOM 2264 C C . GLY A 1 281 ? -8.103 0.174 13.209 1.00 84.12 281 GLY A C 1
ATOM 2265 O O . GLY A 1 281 ? -8.548 0.617 14.270 1.00 84.12 281 GLY A O 1
ATOM 2266 N N . PRO A 1 282 ? -6.851 -0.305 13.096 1.00 80.75 282 PRO A N 1
ATOM 2267 C CA . PRO A 1 282 ? -5.927 -0.394 14.222 1.00 80.75 282 PRO A CA 1
ATOM 2268 C C . PRO A 1 282 ? -5.813 0.908 15.025 1.00 80.75 282 PRO A C 1
ATOM 2270 O O . PRO A 1 282 ? -5.928 0.879 16.249 1.00 80.75 282 PRO A O 1
ATOM 2273 N N . MET A 1 283 ? -5.674 2.058 14.356 1.00 85.00 283 MET A N 1
ATOM 2274 C CA . MET A 1 283 ? -5.552 3.360 15.024 1.00 85.00 283 MET A CA 1
ATOM 2275 C C . MET A 1 283 ? -6.799 3.730 15.835 1.00 85.00 283 MET A C 1
ATOM 2277 O O . MET A 1 283 ? -6.675 4.174 16.976 1.00 85.00 283 MET A O 1
ATOM 2281 N N . VAL A 1 284 ? -8.003 3.517 15.293 1.00 83.88 284 VAL A N 1
ATOM 2282 C CA . VAL A 1 284 ? -9.260 3.764 16.023 1.00 83.88 284 VAL A CA 1
ATOM 2283 C C . VAL A 1 284 ? -9.325 2.903 17.281 1.00 83.88 284 VAL A C 1
ATOM 2285 O O . VAL A 1 284 ? -9.652 3.412 18.350 1.00 83.88 284 VAL A O 1
ATOM 2288 N N . ILE A 1 285 ? -8.975 1.621 17.176 1.00 78.56 285 ILE A N 1
ATOM 2289 C CA . ILE A 1 285 ? -8.953 0.704 18.321 1.00 78.56 285 ILE A CA 1
ATOM 2290 C C . ILE A 1 285 ? -7.950 1.154 19.382 1.00 78.56 285 ILE A C 1
ATOM 2292 O O . ILE A 1 285 ? -8.302 1.204 20.559 1.00 78.56 285 ILE A O 1
ATOM 2296 N N . TYR A 1 286 ? -6.735 1.525 18.982 1.00 79.94 286 TYR A N 1
ATOM 2297 C CA . TYR A 1 286 ? -5.714 1.986 19.918 1.00 79.94 286 TYR A CA 1
ATOM 2298 C C . TYR A 1 286 ? -6.108 3.269 20.640 1.00 79.94 286 TYR A C 1
ATOM 2300 O O . TYR A 1 286 ? -5.974 3.350 21.860 1.00 79.94 286 TYR A O 1
ATOM 2308 N N . ILE A 1 287 ? -6.631 4.258 19.914 1.00 82.94 287 ILE A N 1
ATOM 2309 C CA . ILE A 1 287 ? -7.056 5.519 20.527 1.00 82.94 287 ILE A CA 1
ATOM 2310 C C . ILE A 1 287 ? -8.216 5.271 21.493 1.00 82.94 287 ILE A C 1
ATOM 2312 O O . ILE A 1 287 ? -8.219 5.823 22.591 1.00 82.94 287 ILE A O 1
ATOM 2316 N N . LEU A 1 288 ? -9.175 4.418 21.121 1.00 78.06 288 LEU A N 1
ATOM 2317 C CA . LEU A 1 288 ? -10.276 4.049 22.009 1.00 78.06 288 LEU A CA 1
ATOM 2318 C C . LEU A 1 288 ? -9.776 3.327 23.256 1.00 78.06 288 LEU A C 1
ATOM 2320 O O . LEU A 1 288 ? -10.215 3.685 24.341 1.00 78.06 288 LEU A O 1
ATOM 2324 N N . LEU A 1 289 ? -8.843 2.382 23.115 1.00 76.75 289 LEU A N 1
ATOM 2325 C CA . LEU A 1 289 ? -8.240 1.660 24.236 1.00 76.75 289 LEU A CA 1
ATOM 2326 C C . LEU A 1 289 ? -7.565 2.623 25.220 1.00 76.75 289 LEU A C 1
ATOM 2328 O O . LEU A 1 289 ? -7.837 2.565 26.420 1.00 76.75 289 LEU A O 1
ATOM 2332 N N . ILE A 1 290 ? -6.726 3.532 24.710 1.00 79.94 290 ILE A N 1
ATOM 2333 C CA . ILE A 1 290 ? -6.042 4.554 25.517 1.00 79.94 290 ILE A CA 1
ATOM 2334 C C . ILE A 1 290 ? -7.067 5.455 26.207 1.00 79.94 290 ILE A C 1
ATOM 2336 O O . ILE A 1 290 ? -6.967 5.699 27.407 1.00 79.94 290 ILE A O 1
ATOM 2340 N N . TYR A 1 291 ? -8.075 5.919 25.468 1.00 78.69 291 TYR A N 1
ATOM 2341 C CA . TYR A 1 291 ? -9.124 6.781 26.001 1.00 78.69 291 TYR A CA 1
ATOM 2342 C C . TYR A 1 291 ? -9.929 6.093 27.112 1.00 78.69 291 TYR A C 1
ATOM 2344 O O . TYR A 1 291 ? -10.158 6.692 28.161 1.00 78.69 291 TYR A O 1
ATOM 2352 N N . THR A 1 292 ? -10.320 4.830 26.923 1.00 74.56 292 THR A N 1
ATOM 2353 C CA . THR A 1 292 ? -11.047 4.063 27.943 1.00 74.56 292 THR A CA 1
ATOM 2354 C C . THR A 1 292 ? -10.190 3.794 29.171 1.00 74.56 292 THR A C 1
ATOM 2356 O O . THR A 1 292 ? -10.655 4.026 30.281 1.00 74.56 292 THR A O 1
ATOM 2359 N N . ALA A 1 293 ? -8.926 3.399 28.987 1.00 76.94 293 ALA A N 1
ATOM 2360 C CA . ALA A 1 293 ? -8.007 3.171 30.099 1.00 76.94 293 ALA A CA 1
ATOM 2361 C C . ALA A 1 293 ? -7.788 4.456 30.914 1.00 76.94 293 ALA A C 1
ATOM 2363 O O . ALA A 1 293 ? -7.736 4.417 32.141 1.00 76.94 293 ALA A O 1
ATOM 2364 N N . PHE A 1 294 ? -7.715 5.606 30.240 1.00 80.56 294 PHE A N 1
ATOM 2365 C CA . PHE A 1 294 ? -7.597 6.902 30.898 1.00 80.56 294 PHE A CA 1
ATOM 2366 C C . PHE A 1 294 ? -8.852 7.264 31.706 1.00 80.56 294 PHE A C 1
ATOM 2368 O O . PHE A 1 294 ? -8.730 7.704 32.846 1.00 80.56 294 PHE A O 1
ATOM 2375 N N . LEU A 1 295 ? -10.055 7.052 31.162 1.00 75.06 295 LEU A N 1
ATOM 2376 C CA . LEU A 1 295 ? -11.303 7.302 31.896 1.00 75.06 295 LEU A CA 1
ATOM 2377 C C . LEU A 1 295 ? -11.465 6.384 33.115 1.00 75.06 295 LEU A C 1
ATOM 2379 O O . LEU A 1 295 ? -11.881 6.854 34.171 1.00 75.06 295 LEU A O 1
ATOM 2383 N N . GLU A 1 296 ? -11.108 5.104 32.989 1.00 73.06 296 GLU A N 1
ATOM 2384 C CA . GLU A 1 296 ? -11.150 4.150 34.106 1.00 73.06 296 GLU A CA 1
ATOM 2385 C C . GLU A 1 296 ? -10.191 4.547 35.238 1.00 73.06 296 GLU A C 1
ATOM 2387 O O . GLU A 1 296 ? -10.533 4.429 36.414 1.00 73.06 296 GLU A O 1
ATOM 2392 N N . GLN A 1 297 ? -9.001 5.049 34.894 1.00 80.44 297 GLN A N 1
ATOM 2393 C CA . GLN A 1 297 ? -8.013 5.511 35.875 1.00 80.44 297 GLN A CA 1
ATOM 2394 C C . GLN A 1 297 ? -8.364 6.872 36.485 1.00 80.44 297 GLN A C 1
ATOM 2396 O O . GLN A 1 297 ? -8.032 7.125 37.646 1.00 80.44 297 GLN A O 1
ATOM 2401 N N . PHE A 1 298 ? -9.051 7.740 35.737 1.00 82.31 298 PHE A N 1
ATOM 2402 C CA . PHE A 1 298 ? -9.411 9.092 36.166 1.00 82.31 298 PHE A CA 1
ATOM 2403 C C . PHE A 1 298 ? -10.920 9.363 36.016 1.00 82.31 298 PHE A C 1
ATOM 2405 O O . PHE A 1 298 ? -11.322 10.169 35.171 1.00 82.31 298 PHE A O 1
ATOM 2412 N N . PRO A 1 299 ? -11.773 8.793 36.894 1.00 71.62 299 PRO A N 1
ATOM 2413 C CA . PRO A 1 299 ? -13.233 8.931 36.806 1.00 71.62 299 PRO A CA 1
ATOM 2414 C C . PRO A 1 299 ? -13.728 10.383 36.883 1.00 71.62 299 PRO A C 1
ATOM 2416 O O . PRO A 1 299 ? -14.794 10.719 36.380 1.00 71.62 299 PRO A O 1
ATOM 2419 N N . ILE A 1 300 ? -12.935 11.279 37.483 1.00 71.88 300 ILE A N 1
ATOM 2420 C CA . ILE A 1 300 ? -13.233 12.718 37.587 1.00 71.88 300 ILE A CA 1
ATOM 2421 C C . ILE A 1 300 ? -13.400 13.358 36.199 1.00 71.88 300 ILE A C 1
ATOM 2423 O O . ILE A 1 300 ? -14.183 14.294 36.043 1.00 71.88 300 ILE A O 1
ATOM 2427 N N . VAL A 1 301 ? -12.698 12.850 35.182 1.00 67.88 301 VAL A N 1
ATOM 2428 C CA . VAL A 1 301 ? -12.755 13.364 33.805 1.00 67.88 301 VAL A CA 1
ATOM 2429 C C . VAL A 1 301 ? -14.088 13.020 33.132 1.00 67.88 301 VAL A C 1
ATOM 2431 O O . VAL A 1 301 ? -14.540 13.763 32.262 1.00 67.88 301 VAL A O 1
ATOM 2434 N N . GLU A 1 302 ? -14.766 11.958 33.575 1.00 59.94 302 GLU A N 1
ATOM 2435 C CA . GLU A 1 302 ? -16.067 11.546 33.037 1.00 59.94 302 GLU A CA 1
ATOM 2436 C C . GLU A 1 302 ? -17.168 12.588 33.308 1.00 59.94 302 GLU A C 1
ATOM 2438 O O . GLU A 1 302 ? -18.101 12.713 32.520 1.00 59.94 302 GLU A O 1
ATOM 2443 N N . HIS A 1 303 ? -17.034 13.398 34.367 1.00 58.62 303 HIS A N 1
ATOM 2444 C CA . HIS A 1 303 ? -17.979 14.473 34.693 1.00 58.62 303 HIS A CA 1
ATOM 2445 C C . HIS A 1 303 ? -17.874 15.712 33.787 1.00 58.62 303 HIS A C 1
ATOM 2447 O O . HIS A 1 303 ? -18.770 16.555 33.821 1.00 58.62 303 HIS A O 1
ATOM 2453 N N . PHE A 1 304 ? -16.813 15.831 32.982 1.00 57.94 304 PHE A N 1
ATOM 2454 C CA . PHE A 1 304 ? -16.569 16.987 32.107 1.00 57.94 304 PHE A CA 1
ATOM 2455 C C . PHE A 1 304 ? -16.757 16.686 30.606 1.00 57.94 304 PHE A C 1
ATOM 2457 O O . PHE A 1 304 ? -16.513 17.570 29.783 1.00 57.94 304 PHE A O 1
ATOM 2464 N N . THR A 1 305 ? -17.184 15.469 30.238 1.00 54.69 305 THR A N 1
ATOM 2465 C CA . THR A 1 305 ? -17.399 15.021 28.839 1.00 54.69 305 THR A CA 1
ATOM 2466 C C . THR A 1 305 ? -18.819 14.581 28.551 1.00 54.69 305 THR A C 1
ATOM 2468 O O . THR A 1 305 ? -19.195 14.616 27.356 1.00 54.69 305 THR A O 1
#

InterPro domains:
  IPR037272 Sodium:neurotransmitter symporter superfamily [SSF161070] (3-300)

Secondary structure (DSSP, 8-state):
-GGGSSSS-HHHH---STT--TT---TT-TT----TT-BTTB---HHHHIIIIIIT---TT----S--TTHHHH-THHHH-----PPPPHHHHHHHHHHHHHHHHHHHHHTT-HHHHIIIIIIIHHHHHHHHHHHHHHHTT--S--TTSSPPPPHHHHHH-HHHIIIIISSHHHHHHHHHHHHHHHHHHHHHHHS--STT--PPPHHHHHHHHHHHHHHHHHHHHHHHHHHHHH-TT-------HHHHHHTHHHHHHHHSTTHHHHHHHHHHHHIIIIIIHHHHHHHHHHHHHHHHH-GGGGGG-